Protein AF-A0A5N6RBR4-F1 (afdb_monomer)

pLDDT: mean 76.11, std 13.95, range [35.59, 95.88]

InterPro domains:
  IPR011009 Protein kinase-like domain superfamily [SSF56112] (7-69)
  IPR045845 Serine/threonine-protein kinase BSK [PTHR45863] (2-159)
  IPR058209 Serine/threonine-protein kinase BSK1-like, TPR repeats [PF25575] (93-162)

Solvent-accessible surface area (backbone atoms only — not comparable to full-atom values): 11440 Å² total; per-residue (Å²): 117,67,67,51,53,52,62,74,73,45,62,68,79,80,72,48,62,76,90,48,68,92,75,67,55,72,68,60,52,48,54,53,50,55,50,50,49,31,63,59,42,88,54,76,85,64,30,70,52,75,66,54,50,50,65,65,47,55,80,71,62,78,68,77,93,63,58,66,49,66,73,69,70,47,79,88,72,74,95,71,82,96,70,82,85,71,86,59,52,78,59,35,45,21,30,61,68,66,34,63,67,56,41,51,50,49,44,57,71,71,61,67,59,88,70,84,58,78,54,67,54,53,57,46,56,69,49,38,60,62,48,51,27,54,48,27,40,53,51,12,58,51,26,47,74,72,65,38,55,67,61,14,51,55,23,42,52,49,22,53,56,56,62,68,65,48,59,69,54,57,53,49,51,52,30,41,48,53,24,52,51,49,56,51,51,63,68,65,72,73,84,124

Sequence (192 aa):
MQALDMIRGKNILLLMDSHLEGNFSTEEATVVFDLASRCLQYEPRDRPNTQDLVATLAPLQNKPDVPSYVMLGIPKHEDAPPTPQHPLSPMGDACSRMDLTAIHQILVMTHYKDDEGTNELSFQEWTQQMRDMLEARKRGDLAFRDRDFKTAIDCYSQAVALAKLDMHKDAADMLSEAAGLEEKKQRGGRGS

Organism: NCBI:txid176857

Secondary structure (DSSP, 8-state):
-HHHHHHHHS-GGGTS-GGGTTSS-HHHHHHHHHHHHHHT-SSGGGSPPHHHHHHHHGGG--S----HHHHTT------------PPPPHHHHHHHTT-HHHHHHHHHHTT--S--SSHHHHHHHHHHHHHHHHHHHHHHHHHHHTT-HHHHHHHHHHHHHHHTT-HHHHHHHHHHHHHHHHHHHHHHTT--

Mean predicted aligned error: 18.5 Å

Radius of gyration: 25.22 Å; Cα contacts (8 Å, |Δi|>4): 100; chains: 1; bounding box: 48×43×72 Å

Structure (mmCIF, N/CA/C/O backbone):
data_AF-A0A5N6RBR4-F1
#
_entry.id   AF-A0A5N6RBR4-F1
#
loop_
_atom_site.group_PDB
_atom_site.id
_atom_site.type_symbol
_atom_site.label_atom_id
_atom_site.label_alt_id
_atom_site.label_comp_id
_atom_site.label_asym_id
_atom_site.label_entity_id
_atom_site.label_seq_id
_atom_site.pdbx_PDB_ins_code
_atom_site.Cartn_x
_atom_site.Cartn_y
_atom_site.Cartn_z
_atom_site.occupancy
_atom_site.B_iso_or_equiv
_atom_site.auth_seq_id
_atom_site.auth_comp_id
_atom_site.auth_asym_id
_atom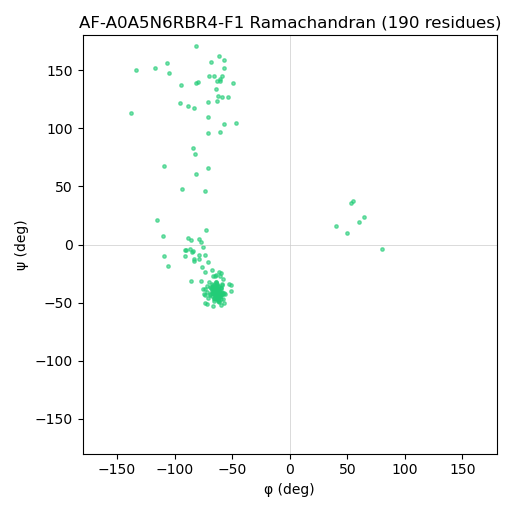_site.auth_atom_id
_atom_site.pdbx_PDB_model_num
ATOM 1 N N . MET A 1 1 ? 9.968 2.965 20.856 1.00 52.31 1 MET A N 1
ATOM 2 C CA . MET A 1 1 ? 9.711 2.650 22.281 1.00 52.31 1 MET A CA 1
ATOM 3 C C . MET A 1 1 ? 8.557 3.477 22.863 1.00 52.31 1 MET A C 1
ATOM 5 O O . MET A 1 1 ? 7.776 2.932 23.618 1.00 52.31 1 MET A O 1
ATOM 9 N N . GLN A 1 2 ? 8.343 4.725 22.424 1.00 73.88 2 GLN A N 1
ATOM 10 C CA . GLN A 1 2 ? 7.321 5.630 22.977 1.00 73.88 2 GLN A CA 1
ATOM 11 C C . GLN A 1 2 ? 5.852 5.149 22.896 1.00 73.88 2 GLN A C 1
ATOM 13 O O . GLN A 1 2 ? 5.091 5.384 23.828 1.00 73.88 2 GLN A O 1
ATOM 18 N N . ALA A 1 3 ? 5.435 4.467 21.821 1.00 77.19 3 ALA A N 1
ATOM 19 C CA . ALA A 1 3 ? 4.029 4.077 21.639 1.00 77.19 3 ALA A CA 1
ATOM 20 C C . ALA A 1 3 ? 3.560 2.986 22.623 1.00 77.19 3 ALA A C 1
ATOM 22 O O . ALA A 1 3 ? 2.481 3.101 23.198 1.00 77.19 3 ALA A O 1
ATOM 23 N N . LEU A 1 4 ? 4.383 1.956 22.856 1.00 80.25 4 LEU A N 1
ATOM 24 C CA . LEU A 1 4 ? 4.060 0.870 23.788 1.00 80.25 4 LEU A CA 1
ATOM 25 C C . LEU A 1 4 ? 3.977 1.384 25.235 1.00 80.25 4 LEU A C 1
ATOM 27 O O . LEU A 1 4 ? 3.055 1.025 25.966 1.00 80.25 4 LEU A O 1
ATOM 31 N N . ASP A 1 5 ? 4.892 2.278 25.615 1.00 78.69 5 ASP A N 1
ATOM 32 C CA . ASP A 1 5 ? 4.895 2.918 26.934 1.00 78.69 5 ASP A CA 1
ATOM 33 C C . ASP A 1 5 ? 3.674 3.827 27.127 1.00 78.69 5 ASP A C 1
ATOM 35 O O . ASP A 1 5 ? 3.072 3.848 28.200 1.00 78.69 5 ASP A O 1
ATOM 39 N N . MET A 1 6 ? 3.255 4.544 26.078 1.00 77.88 6 MET A N 1
ATOM 40 C CA . MET A 1 6 ? 2.038 5.359 26.107 1.00 77.88 6 MET A CA 1
ATOM 41 C C . MET A 1 6 ? 0.775 4.516 26.284 1.00 77.88 6 MET A C 1
ATOM 43 O O . MET A 1 6 ? -0.111 4.925 27.029 1.00 77.88 6 MET A O 1
ATOM 47 N N . ILE A 1 7 ? 0.702 3.361 25.623 1.00 80.88 7 ILE A N 1
ATOM 48 C CA . ILE A 1 7 ? -0.444 2.446 25.674 1.00 80.88 7 ILE A CA 1
ATOM 49 C C . ILE A 1 7 ? -0.532 1.741 27.033 1.00 80.88 7 ILE A C 1
ATOM 51 O O . ILE A 1 7 ? -1.619 1.645 27.591 1.00 80.88 7 ILE A O 1
ATOM 55 N N . ARG A 1 8 ? 0.598 1.303 27.608 1.00 76.81 8 ARG A N 1
ATOM 56 C CA . ARG A 1 8 ? 0.621 0.660 28.937 1.00 76.81 8 ARG A CA 1
ATOM 57 C C . ARG A 1 8 ? 0.486 1.644 30.099 1.00 76.81 8 ARG A C 1
ATOM 59 O O . ARG A 1 8 ? -0.011 1.271 31.157 1.00 76.81 8 ARG A O 1
ATOM 66 N N . GLY A 1 9 ? 0.980 2.871 29.938 1.00 68.50 9 GLY A N 1
ATOM 67 C CA . GLY A 1 9 ? 1.077 3.855 31.019 1.00 68.50 9 GLY A CA 1
ATOM 68 C C . GLY A 1 9 ? -0.134 4.775 31.178 1.00 68.50 9 GLY A C 1
ATOM 69 O O . GLY A 1 9 ? -0.190 5.523 32.154 1.00 68.50 9 GLY A O 1
ATOM 70 N N . LYS A 1 10 ? -1.089 4.770 30.240 1.00 73.88 10 LYS A N 1
ATOM 71 C CA . LYS A 1 10 ? -2.253 5.670 30.254 1.00 73.88 10 LYS A CA 1
ATOM 72 C C . LYS A 1 10 ? -3.563 4.902 30.370 1.00 73.88 10 LYS A C 1
ATOM 74 O O . LYS A 1 10 ? -3.686 3.764 29.937 1.00 73.88 10 LYS A O 1
ATOM 79 N N . ASN A 1 11 ? -4.560 5.564 30.952 1.00 77.12 11 ASN A N 1
ATOM 80 C CA . ASN A 1 11 ? -5.917 5.038 31.007 1.00 77.12 11 ASN A CA 1
ATOM 81 C C . ASN A 1 11 ? -6.490 4.922 29.582 1.00 77.12 11 ASN A C 1
ATOM 83 O O . ASN A 1 11 ? -6.376 5.875 28.811 1.00 77.12 11 ASN A O 1
ATOM 87 N N . ILE A 1 12 ? -7.118 3.784 29.262 1.00 77.25 12 ILE A N 1
ATOM 88 C CA . ILE A 1 12 ? -7.711 3.489 27.944 1.00 77.25 12 ILE A CA 1
ATOM 89 C C . ILE A 1 12 ? -8.630 4.633 27.487 1.00 77.25 12 ILE A C 1
ATOM 91 O O . ILE A 1 12 ? -8.559 5.059 26.339 1.00 77.25 12 ILE A O 1
ATOM 95 N N . LEU A 1 13 ? -9.411 5.216 28.403 1.00 74.44 13 LEU A N 1
ATOM 96 C CA . LEU A 1 13 ? -10.344 6.308 28.103 1.00 74.44 13 LEU A CA 1
ATOM 97 C C . LEU A 1 13 ? -9.653 7.591 27.616 1.00 74.44 13 LEU A C 1
ATOM 99 O O . LEU A 1 13 ? -10.259 8.362 26.888 1.00 74.44 13 LEU A O 1
ATOM 103 N N . LEU A 1 14 ? -8.390 7.822 27.988 1.00 78.38 14 LEU A N 1
ATOM 104 C CA . LEU A 1 14 ? -7.619 8.995 27.548 1.00 78.38 14 LEU A CA 1
ATOM 105 C C . LEU A 1 14 ? -6.976 8.811 26.170 1.00 78.38 14 LEU A C 1
ATOM 107 O O . LEU A 1 14 ? -6.427 9.766 25.622 1.00 78.38 14 LEU A O 1
ATOM 111 N N . LEU A 1 15 ? -6.961 7.582 25.657 1.00 81.19 15 LEU A N 1
ATOM 112 C CA . LEU A 1 15 ? -6.389 7.250 24.355 1.00 81.19 15 LEU A CA 1
ATOM 113 C C . LEU A 1 15 ? -7.459 6.977 23.297 1.00 81.19 15 LEU A C 1
ATOM 115 O O . LEU A 1 15 ? -7.152 7.014 22.107 1.00 81.19 15 LEU A O 1
ATOM 119 N N . MET A 1 16 ? -8.691 6.705 23.723 1.00 79.62 16 MET A N 1
ATOM 120 C CA . MET A 1 16 ? -9.834 6.593 22.831 1.00 79.62 16 MET A CA 1
ATOM 121 C C . MET A 1 16 ? -10.212 7.966 22.274 1.00 79.62 16 MET A C 1
ATOM 123 O O . MET A 1 16 ? -10.119 8.984 22.960 1.00 79.62 16 MET A O 1
ATOM 127 N N . ASP A 1 17 ? -10.656 7.980 21.021 1.00 81.31 17 ASP A N 1
ATOM 128 C CA . ASP A 1 17 ? -11.248 9.168 20.417 1.00 81.31 17 ASP A CA 1
ATOM 129 C C . ASP A 1 17 ? -12.475 9.592 21.240 1.00 81.31 17 ASP A C 1
ATOM 131 O O . ASP A 1 17 ? -13.375 8.783 21.488 1.00 81.31 17 ASP A O 1
ATOM 135 N N . SER A 1 18 ? -12.522 10.857 21.663 1.00 80.81 18 SER A N 1
ATOM 136 C CA . SER A 1 18 ? -13.635 11.394 22.449 1.00 80.81 18 SER A CA 1
ATOM 137 C C . SER A 1 18 ? -14.967 11.333 21.698 1.00 80.81 18 SER A C 1
ATOM 139 O O . SER A 1 18 ? -16.021 11.269 22.321 1.00 80.81 18 SER A O 1
ATOM 141 N N . HIS A 1 19 ? -14.956 11.288 20.364 1.00 77.44 19 HIS A N 1
ATOM 142 C CA . HIS A 1 19 ? -16.166 11.086 19.563 1.00 77.44 19 HIS A CA 1
ATOM 143 C C . HIS A 1 19 ? -16.735 9.663 19.651 1.00 77.44 19 HIS A C 1
ATOM 145 O O . HIS A 1 19 ? -17.886 9.441 19.274 1.00 77.44 19 HIS A O 1
ATOM 151 N N . LEU A 1 20 ? -15.961 8.698 20.155 1.00 75.25 20 LEU A N 1
ATOM 152 C CA . LEU A 1 20 ? -16.423 7.331 20.397 1.00 75.25 20 LEU A CA 1
ATOM 153 C C . LEU A 1 20 ? -17.003 7.149 21.806 1.00 75.25 20 LEU A C 1
ATOM 155 O O . LEU A 1 20 ? -17.529 6.076 22.101 1.00 75.25 20 LEU A O 1
ATOM 159 N N . GLU A 1 21 ? -16.942 8.165 22.672 1.00 75.75 21 GLU A N 1
ATOM 160 C CA . GLU A 1 21 ? -17.440 8.087 24.047 1.00 75.75 21 GLU A CA 1
ATOM 161 C C . GLU A 1 21 ? -18.912 7.625 24.083 1.00 75.75 21 GLU A C 1
ATOM 163 O O . GLU A 1 21 ? -19.773 8.139 23.368 1.00 75.75 21 GLU A O 1
ATOM 168 N N . GLY A 1 22 ? -19.191 6.578 24.869 1.00 74.19 22 GLY A N 1
ATOM 169 C CA . GLY A 1 22 ? -20.516 5.952 24.975 1.00 74.19 22 GLY A CA 1
ATOM 170 C C . GLY A 1 22 ? -20.896 4.963 23.860 1.00 74.19 22 GLY A C 1
ATOM 171 O O . GLY A 1 22 ? -21.950 4.339 23.959 1.00 74.19 22 GLY A O 1
ATOM 172 N N . ASN A 1 23 ? -20.060 4.774 22.829 1.00 78.19 23 ASN A N 1
ATOM 173 C CA . ASN A 1 23 ? -20.336 3.894 21.678 1.00 78.19 23 ASN A CA 1
ATOM 174 C C . ASN A 1 23 ? -19.473 2.620 21.619 1.00 78.19 23 ASN A C 1
ATOM 176 O O . ASN A 1 23 ? -19.528 1.887 20.626 1.00 78.19 23 ASN A O 1
ATOM 180 N N . PHE A 1 24 ? -18.680 2.356 22.656 1.00 79.06 24 PHE A N 1
ATOM 181 C CA . PHE A 1 24 ? -17.882 1.141 22.808 1.00 79.06 24 PHE A CA 1
ATOM 182 C C . PHE A 1 24 ? -18.040 0.573 24.218 1.00 79.06 24 PHE A C 1
ATOM 184 O O . PHE A 1 24 ? -18.255 1.318 25.176 1.00 79.06 24 PHE A O 1
ATOM 191 N N . SER A 1 25 ? -17.915 -0.747 24.349 1.00 85.44 25 SER A N 1
ATOM 192 C CA . SER A 1 25 ? -17.763 -1.385 25.658 1.00 85.44 25 SER A CA 1
ATOM 193 C C . SER A 1 25 ? -16.313 -1.256 26.133 1.00 85.44 25 SER A C 1
ATOM 195 O O . SER A 1 25 ? -15.364 -1.397 25.357 1.00 85.44 25 SER A O 1
ATOM 197 N N . THR A 1 26 ? -16.127 -0.994 27.428 1.00 84.12 26 THR A N 1
ATOM 198 C CA . THR A 1 26 ? -14.799 -0.919 28.057 1.00 84.12 26 THR A CA 1
ATOM 199 C C . THR A 1 26 ? -14.028 -2.230 27.893 1.00 84.12 26 THR A C 1
ATOM 201 O O . THR A 1 26 ? -12.810 -2.225 27.709 1.00 84.12 26 THR A O 1
ATOM 204 N N . GLU A 1 27 ? -14.732 -3.358 27.913 1.00 86.31 27 GLU A N 1
ATOM 205 C CA . GLU A 1 27 ? -14.185 -4.695 27.710 1.00 86.31 27 GLU A CA 1
ATOM 206 C C . GLU A 1 27 ? -13.648 -4.853 26.280 1.00 86.31 27 GLU A C 1
ATOM 208 O O . GLU A 1 27 ? -12.505 -5.270 26.100 1.00 86.31 27 GLU A O 1
ATOM 213 N N . GLU A 1 28 ? -14.419 -4.442 25.268 1.00 86.88 28 GLU A N 1
ATOM 214 C CA . GLU A 1 28 ? -13.986 -4.462 23.862 1.00 86.88 28 GLU A CA 1
ATOM 215 C C . GLU A 1 28 ? -12.765 -3.557 23.636 1.00 86.88 28 GLU A C 1
ATOM 217 O O . GLU A 1 28 ? -11.792 -3.964 22.996 1.00 86.88 28 GLU A O 1
ATOM 222 N N . ALA A 1 29 ? -12.772 -2.352 24.216 1.00 86.94 29 ALA A N 1
ATOM 223 C CA . ALA A 1 29 ? -11.644 -1.426 24.127 1.00 86.94 29 ALA A CA 1
ATOM 224 C C . ALA A 1 29 ? -10.377 -2.001 24.776 1.00 86.94 29 ALA A C 1
ATOM 226 O O . ALA A 1 29 ? -9.286 -1.853 24.225 1.00 86.94 29 ALA A O 1
ATOM 227 N N . THR A 1 30 ? -10.518 -2.709 25.899 1.00 88.12 30 THR A N 1
ATOM 228 C CA . THR A 1 30 ? -9.399 -3.383 26.576 1.00 88.12 30 THR A CA 1
ATOM 229 C C . THR A 1 30 ? -8.785 -4.462 25.687 1.00 88.12 30 THR A C 1
ATOM 231 O O . THR A 1 30 ? -7.567 -4.499 25.528 1.00 88.12 30 THR A O 1
ATOM 234 N N . VAL A 1 31 ? -9.607 -5.280 25.019 1.00 90.12 31 VAL A N 1
ATOM 235 C CA . VAL A 1 31 ? -9.122 -6.319 24.091 1.00 90.12 31 VAL A CA 1
ATOM 236 C C . VAL A 1 31 ? -8.330 -5.712 22.928 1.00 90.12 31 VAL A C 1
ATOM 238 O O . VAL A 1 31 ? -7.264 -6.225 22.577 1.00 90.12 31 VAL A O 1
ATOM 241 N N . VAL A 1 32 ? -8.808 -4.609 22.343 1.00 89.94 32 VAL A N 1
ATOM 242 C CA . VAL A 1 32 ? -8.102 -3.909 21.251 1.00 89.94 32 VAL A CA 1
ATOM 243 C C . VAL A 1 32 ? -6.781 -3.312 21.742 1.00 89.94 32 VAL A C 1
ATOM 245 O O . VAL A 1 32 ? -5.766 -3.405 21.050 1.00 89.94 32 VAL A O 1
ATOM 248 N N . PHE A 1 33 ? -6.761 -2.750 22.949 1.00 88.62 33 PHE A N 1
ATOM 249 C CA . PHE A 1 33 ? -5.561 -2.186 23.569 1.00 88.62 33 PHE A CA 1
ATOM 250 C C . PHE A 1 33 ? -4.494 -3.238 23.886 1.00 88.62 33 PHE A C 1
ATOM 252 O O . PHE A 1 33 ? -3.304 -3.036 23.612 1.00 88.62 33 PHE A O 1
ATOM 259 N N . ASP A 1 34 ? -4.913 -4.389 24.403 1.00 89.38 34 ASP A N 1
ATOM 260 C CA . ASP A 1 34 ? -4.034 -5.529 24.655 1.00 89.38 34 ASP A CA 1
ATOM 261 C C . ASP A 1 34 ? -3.488 -6.108 23.347 1.00 89.38 34 ASP A C 1
ATOM 263 O O . ASP A 1 34 ? -2.307 -6.459 23.251 1.00 89.38 34 ASP A O 1
ATOM 267 N N . LEU A 1 35 ? -4.320 -6.177 22.304 1.00 92.44 35 LEU A N 1
ATOM 268 C CA . LEU A 1 35 ? -3.890 -6.582 20.968 1.00 92.44 35 LEU A CA 1
ATOM 269 C C . LEU A 1 35 ? -2.849 -5.610 20.401 1.00 92.44 35 LEU A C 1
ATOM 271 O O . LEU A 1 35 ? -1.782 -6.051 19.977 1.00 92.44 35 LEU A O 1
ATOM 275 N N . ALA A 1 36 ? -3.106 -4.301 20.459 1.00 91.25 36 ALA A N 1
ATOM 276 C CA . ALA A 1 36 ? -2.171 -3.269 20.011 1.00 91.25 36 ALA A CA 1
ATOM 277 C C . ALA A 1 36 ? -0.836 -3.337 20.771 1.00 91.25 36 ALA A C 1
ATOM 279 O O . ALA A 1 36 ? 0.231 -3.273 20.158 1.00 91.25 36 ALA A O 1
ATOM 280 N N . SER A 1 37 ? -0.880 -3.560 22.088 1.00 90.19 37 SER A N 1
ATOM 281 C CA . SER A 1 37 ? 0.316 -3.761 22.913 1.00 90.19 37 SER A CA 1
ATOM 282 C C . SER A 1 37 ? 1.147 -4.957 22.450 1.00 90.19 37 SER A C 1
ATOM 284 O O . SER A 1 37 ? 2.372 -4.860 22.377 1.00 90.19 37 SER A O 1
ATOM 286 N N . ARG A 1 38 ? 0.500 -6.081 22.111 1.00 90.88 38 ARG A N 1
ATOM 287 C CA . ARG A 1 38 ? 1.182 -7.272 21.576 1.00 90.88 38 ARG A CA 1
ATOM 288 C C . ARG A 1 38 ? 1.749 -7.032 20.174 1.00 90.88 38 ARG A C 1
ATOM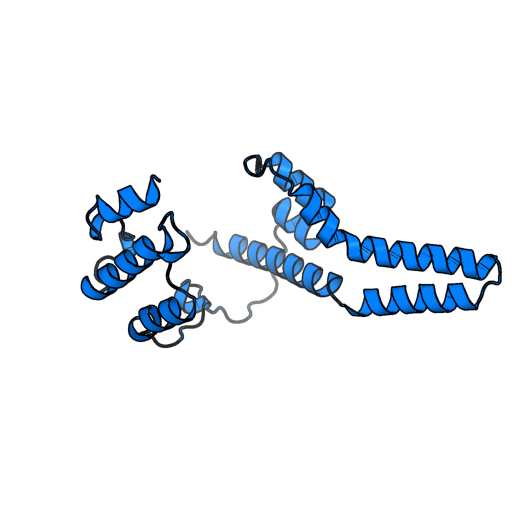 290 O O . ARG A 1 38 ? 2.856 -7.473 19.883 1.00 90.88 38 ARG A O 1
ATOM 297 N N . CYS A 1 39 ? 1.049 -6.288 19.322 1.00 92.38 39 CYS A N 1
ATOM 298 C CA . CYS A 1 39 ? 1.542 -5.920 17.990 1.00 92.38 39 CYS A CA 1
ATOM 299 C C . CYS A 1 39 ? 2.796 -5.033 18.038 1.00 92.38 39 CYS A C 1
ATOM 301 O O . CYS A 1 39 ? 3.651 -5.124 17.158 1.00 92.38 39 CYS A O 1
ATOM 303 N N . LEU A 1 40 ? 2.917 -4.192 19.068 1.00 91.06 40 LEU A N 1
ATOM 304 C CA . LEU A 1 40 ? 4.016 -3.238 19.241 1.00 91.06 40 LEU A CA 1
ATOM 305 C C . LEU A 1 40 ? 5.232 -3.805 19.992 1.00 91.06 40 LEU A C 1
ATOM 307 O O . LEU A 1 40 ? 6.165 -3.052 20.282 1.00 91.06 40 LEU A O 1
ATOM 311 N N . GLN A 1 41 ? 5.246 -5.103 20.308 1.00 88.44 41 GLN A N 1
ATOM 312 C CA . GLN A 1 41 ? 6.383 -5.734 20.983 1.00 88.44 41 GLN A CA 1
ATOM 313 C C . GLN A 1 41 ? 7.661 -5.624 20.143 1.00 88.44 41 GLN A C 1
ATOM 315 O O . GLN A 1 41 ? 7.639 -5.714 18.907 1.00 88.44 41 GLN A O 1
ATOM 320 N N . TYR A 1 42 ? 8.789 -5.413 20.820 1.00 85.75 42 TYR A N 1
ATOM 321 C CA . TYR A 1 42 ? 10.086 -5.259 20.166 1.00 85.75 42 TYR A CA 1
ATOM 322 C C . TYR A 1 42 ? 10.503 -6.568 19.486 1.00 85.75 42 TYR A C 1
ATOM 324 O O . TYR A 1 42 ? 10.811 -6.577 18.291 1.00 85.75 42 TYR A O 1
ATOM 332 N N . GLU A 1 43 ? 10.409 -7.679 20.211 1.00 89.69 43 GLU A N 1
ATOM 333 C CA . GLU A 1 43 ? 10.708 -9.023 19.744 1.00 89.69 43 GLU A CA 1
ATOM 334 C C . GLU A 1 43 ? 9.638 -9.520 18.754 1.00 89.69 43 GLU A C 1
ATOM 336 O O . GLU A 1 43 ? 8.466 -9.648 19.112 1.00 89.69 43 GLU A O 1
ATOM 341 N N . PRO A 1 44 ? 10.011 -9.902 17.515 1.00 87.88 44 PRO A N 1
ATOM 342 C CA . PRO A 1 44 ? 9.052 -10.401 16.524 1.00 87.88 44 PRO A CA 1
ATOM 343 C C . PRO A 1 44 ? 8.290 -11.658 16.958 1.00 87.88 44 PRO A C 1
ATOM 345 O O . PRO A 1 44 ? 7.207 -11.923 16.452 1.00 87.88 44 PRO A O 1
ATOM 348 N N . ARG A 1 45 ? 8.867 -12.439 17.877 1.00 88.19 45 ARG A N 1
ATOM 349 C CA . ARG A 1 45 ? 8.299 -13.699 18.376 1.00 88.19 45 ARG A CA 1
ATOM 350 C C . ARG A 1 45 ? 7.117 -13.486 19.320 1.00 88.19 45 ARG A C 1
ATOM 352 O O . ARG A 1 45 ? 6.284 -14.375 19.433 1.00 88.19 45 ARG A O 1
ATOM 359 N N . ASP A 1 46 ? 7.053 -12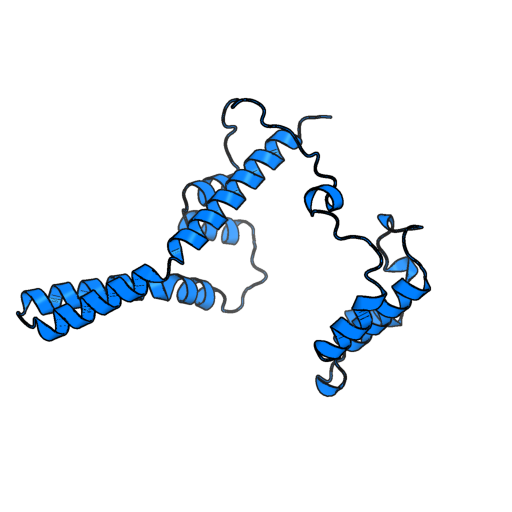.318 19.952 1.00 88.00 46 ASP A N 1
ATOM 360 C CA . ASP A 1 46 ? 5.996 -11.955 20.897 1.00 88.00 46 ASP A CA 1
ATOM 361 C C . ASP A 1 46 ? 4.823 -11.247 20.201 1.00 88.00 46 ASP A C 1
ATOM 363 O O . ASP A 1 46 ? 3.803 -10.946 20.829 1.00 88.00 46 ASP A O 1
ATOM 367 N N . ARG A 1 47 ? 4.956 -10.983 18.892 1.00 92.88 47 ARG A N 1
ATOM 368 C CA . ARG A 1 47 ? 3.898 -10.399 18.071 1.00 92.88 47 ARG A CA 1
ATOM 369 C C . ARG A 1 47 ? 2.904 -11.481 17.639 1.00 92.88 47 ARG A C 1
ATOM 371 O O . ARG A 1 47 ? 3.319 -12.574 17.254 1.00 92.88 47 ARG A O 1
ATOM 378 N N . PRO A 1 48 ? 1.597 -11.180 17.652 1.00 94.75 48 PRO A N 1
ATOM 379 C CA . PRO A 1 48 ? 0.576 -12.102 17.176 1.00 94.75 48 PRO A CA 1
ATOM 380 C C . PRO A 1 48 ? 0.720 -12.323 15.666 1.00 94.75 48 PRO A C 1
ATOM 382 O O . PRO A 1 48 ? 1.059 -11.400 14.921 1.00 94.75 48 PRO A O 1
ATOM 385 N N . ASN A 1 49 ? 0.436 -13.540 15.204 1.00 93.69 49 ASN A N 1
ATOM 386 C CA . ASN A 1 49 ? 0.357 -13.819 13.771 1.00 93.69 49 ASN A CA 1
ATOM 387 C C . ASN A 1 49 ? -1.019 -13.397 13.210 1.00 93.69 49 ASN A C 1
ATOM 389 O O . ASN A 1 49 ? -1.946 -13.079 13.955 1.00 93.69 49 ASN A O 1
ATOM 393 N N . THR A 1 50 ? -1.181 -13.409 11.886 1.00 93.31 50 THR A N 1
ATOM 394 C CA . THR A 1 50 ? -2.435 -12.985 11.239 1.00 93.31 50 THR A CA 1
ATOM 395 C C . THR A 1 50 ? -3.651 -13.804 11.683 1.00 93.31 50 THR A C 1
ATOM 397 O O . THR A 1 50 ? -4.741 -13.250 11.793 1.00 93.31 50 THR A O 1
ATOM 400 N N . GLN A 1 51 ? -3.488 -15.098 11.975 1.00 93.62 51 GLN A N 1
ATOM 401 C CA . GLN A 1 51 ? -4.586 -15.929 12.476 1.00 93.62 51 GLN A CA 1
ATOM 402 C C . GLN A 1 51 ? -5.006 -15.495 13.884 1.00 93.62 51 GLN A C 1
ATOM 404 O O . GLN A 1 51 ? -6.200 -15.363 14.138 1.00 93.62 51 GLN A O 1
ATOM 409 N N . ASP A 1 52 ? -4.047 -15.189 14.760 1.00 92.19 52 ASP A N 1
ATOM 410 C CA . ASP A 1 52 ? -4.318 -14.689 16.113 1.00 92.19 52 ASP A CA 1
ATOM 411 C C . ASP A 1 52 ? -5.005 -13.317 16.083 1.00 92.19 52 ASP A C 1
ATOM 413 O O . ASP A 1 52 ? -5.909 -13.056 16.882 1.00 92.19 52 ASP A O 1
ATOM 417 N N . LEU A 1 53 ? -4.601 -12.444 15.151 1.00 93.44 53 LEU A N 1
ATOM 418 C CA . LEU A 1 53 ? -5.240 -11.143 14.930 1.00 93.44 53 LEU A CA 1
ATOM 419 C C . LEU A 1 53 ? -6.712 -11.323 14.552 1.00 93.44 53 LEU A C 1
ATOM 421 O O . LEU A 1 53 ? -7.585 -10.746 15.197 1.00 93.44 53 LEU A O 1
ATOM 425 N N . VAL A 1 54 ? -6.991 -12.154 13.545 1.00 91.44 54 VAL A N 1
ATOM 426 C CA . VAL A 1 54 ? -8.361 -12.415 13.078 1.00 91.44 54 VAL A CA 1
ATOM 427 C C . VAL A 1 54 ? -9.192 -13.073 14.175 1.00 91.44 54 VAL A C 1
ATOM 429 O O . VAL A 1 54 ? -10.315 -12.645 14.417 1.00 91.44 54 VAL A O 1
ATOM 432 N N . ALA A 1 55 ? -8.642 -14.057 14.887 1.00 92.94 55 ALA A N 1
ATOM 433 C CA . ALA A 1 55 ? -9.339 -14.723 15.984 1.00 92.94 55 ALA A CA 1
ATOM 434 C C . ALA A 1 55 ? -9.672 -13.765 17.139 1.00 92.94 55 ALA A C 1
ATOM 436 O O . ALA A 1 55 ? -10.730 -13.894 17.749 1.00 92.94 55 ALA A O 1
ATOM 437 N N . THR A 1 56 ? -8.796 -12.792 17.423 1.00 92.12 56 THR A N 1
ATOM 438 C CA . THR A 1 56 ? -9.036 -11.780 18.465 1.00 92.12 56 THR A CA 1
ATOM 439 C C . THR A 1 56 ? -10.055 -10.727 18.015 1.00 92.12 56 THR A C 1
ATOM 441 O O . THR A 1 56 ? -10.872 -10.289 18.819 1.00 92.12 56 THR A O 1
ATOM 444 N N . LEU A 1 57 ? -10.021 -10.310 16.744 1.00 90.62 57 LEU A N 1
ATOM 445 C CA . LEU A 1 57 ? -10.863 -9.227 16.219 1.00 90.62 57 LEU A CA 1
ATOM 446 C C . LEU A 1 57 ? -12.254 -9.687 15.765 1.00 90.62 57 LEU A C 1
ATOM 448 O O . LEU A 1 57 ? -13.204 -8.919 15.878 1.00 90.62 57 LEU A O 1
ATOM 452 N N . ALA A 1 58 ? -12.403 -10.922 15.280 1.00 88.62 58 ALA A N 1
ATOM 453 C CA . ALA A 1 58 ? -13.674 -11.426 14.755 1.00 88.62 58 ALA A CA 1
ATOM 454 C C . ALA A 1 58 ? -14.842 -11.348 15.765 1.00 88.62 58 ALA A C 1
ATOM 456 O O . ALA A 1 58 ? -15.923 -10.919 15.366 1.00 88.62 58 ALA A O 1
ATOM 457 N N . PRO A 1 59 ? -14.667 -11.667 17.065 1.00 87.12 59 PRO A N 1
ATOM 458 C CA . PRO A 1 59 ? -15.736 -11.520 18.058 1.00 87.12 59 PRO A CA 1
ATOM 459 C C . PRO A 1 59 ? -16.136 -10.065 18.345 1.00 87.12 59 PRO A C 1
ATOM 461 O O . PRO A 1 59 ? -17.235 -9.825 18.838 1.00 87.12 59 PRO A O 1
ATOM 464 N N . LEU A 1 60 ? -15.255 -9.099 18.060 1.00 85.25 60 LEU A N 1
ATOM 465 C CA . LEU A 1 60 ? -15.517 -7.666 18.248 1.00 85.25 60 LEU A CA 1
ATOM 466 C C . LEU A 1 60 ? -16.292 -7.063 17.068 1.00 85.25 60 LEU A C 1
ATOM 468 O O . LEU A 1 60 ? -16.835 -5.962 17.159 1.00 85.25 60 LEU A O 1
ATOM 472 N N . GLN A 1 61 ? -16.369 -7.781 15.948 1.00 77.44 61 GLN A N 1
ATOM 473 C CA . GLN A 1 61 ? -17.060 -7.351 14.740 1.00 77.44 61 GLN A CA 1
ATOM 474 C C . GLN A 1 61 ? -18.577 -7.605 14.859 1.00 77.44 61 GLN A C 1
ATOM 476 O O . GLN A 1 61 ? -19.165 -8.359 14.092 1.00 77.44 61 GLN A O 1
ATOM 481 N N . ASN A 1 62 ? -19.225 -6.976 15.848 1.00 68.00 62 ASN A N 1
ATOM 482 C CA . ASN A 1 62 ? -20.659 -7.140 16.145 1.00 68.00 62 ASN A CA 1
ATOM 483 C C . ASN A 1 62 ? -21.594 -6.256 15.293 1.00 68.00 62 ASN A C 1
ATOM 485 O O . ASN A 1 62 ? -22.816 -6.371 15.400 1.00 68.00 62 ASN A O 1
ATOM 489 N N . LYS A 1 63 ? -21.059 -5.353 14.457 1.00 64.25 63 LYS A N 1
ATOM 490 C CA . LYS A 1 63 ? -21.870 -4.482 13.588 1.00 64.25 63 LYS A CA 1
ATOM 491 C C . LYS A 1 63 ? -22.022 -5.104 12.192 1.00 64.25 63 LYS A C 1
ATOM 493 O O . LYS A 1 63 ? -21.035 -5.613 11.662 1.00 64.25 63 LYS A O 1
ATOM 498 N N . PRO A 1 64 ? -23.229 -5.065 11.590 1.00 60.75 64 PRO A N 1
ATOM 499 C CA . PRO A 1 64 ? -23.428 -5.496 10.208 1.00 60.75 64 PRO A CA 1
ATOM 500 C C . PRO A 1 64 ? -22.512 -4.697 9.276 1.00 60.75 64 PRO A C 1
ATOM 502 O O . PRO A 1 64 ? -22.167 -3.561 9.590 1.00 60.75 64 PRO A O 1
ATOM 505 N N . ASP A 1 65 ? -22.119 -5.289 8.149 1.00 64.12 65 ASP A N 1
ATOM 506 C CA . ASP A 1 65 ? -21.268 -4.651 7.141 1.00 64.12 65 ASP A CA 1
ATOM 507 C C . ASP A 1 65 ? -21.975 -3.400 6.591 1.00 64.12 65 ASP A C 1
ATOM 509 O O . ASP A 1 65 ? -22.904 -3.473 5.783 1.00 64.12 65 ASP A O 1
ATOM 513 N N . VAL A 1 66 ? -21.621 -2.240 7.146 1.00 66.38 66 VAL A N 1
ATOM 514 C CA . VAL A 1 66 ? -22.204 -0.951 6.790 1.00 66.38 66 VAL A CA 1
ATOM 515 C C . VAL A 1 66 ? -21.387 -0.405 5.620 1.00 66.38 66 VAL A C 1
ATOM 517 O O . VAL A 1 66 ? -20.190 -0.167 5.789 1.00 66.38 66 VAL A O 1
ATOM 520 N N . PRO A 1 67 ? -22.002 -0.163 4.446 1.00 71.69 67 PRO A N 1
ATOM 521 C CA . PRO A 1 67 ? -21.301 0.414 3.308 1.00 71.69 67 PRO A CA 1
ATOM 522 C C . PRO A 1 67 ? -20.514 1.667 3.705 1.00 71.69 67 PRO A C 1
ATOM 524 O O . PRO A 1 67 ? -21.018 2.510 4.450 1.00 71.69 67 PRO A O 1
ATOM 527 N N . SER A 1 68 ? -19.296 1.815 3.181 1.00 70.56 68 SER A N 1
ATOM 528 C CA . SER A 1 68 ? -18.351 2.867 3.588 1.00 70.56 68 SER A CA 1
ATOM 529 C C . SER A 1 68 ? -18.938 4.280 3.537 1.00 70.56 68 SER A C 1
ATOM 531 O O . SER A 1 68 ? -18.633 5.089 4.405 1.00 70.56 68 SER A O 1
ATOM 533 N N . TYR A 1 69 ? -19.837 4.571 2.590 1.00 71.56 69 TYR A N 1
ATOM 534 C CA . TYR A 1 69 ? -20.524 5.864 2.512 1.00 71.56 69 TYR A CA 1
ATOM 535 C C . TYR A 1 69 ? -21.395 6.151 3.746 1.00 71.56 69 TYR A C 1
ATOM 537 O O . TYR A 1 69 ? -21.450 7.287 4.199 1.00 71.56 69 TYR A O 1
ATOM 545 N N . VAL A 1 70 ? -22.035 5.135 4.331 1.00 68.62 70 VAL A N 1
ATOM 546 C CA . VAL A 1 70 ? -22.826 5.273 5.564 1.00 68.62 70 VAL A CA 1
ATOM 547 C C . VAL A 1 70 ? -21.897 5.424 6.767 1.00 68.62 70 VAL A C 1
ATOM 549 O O . VAL A 1 70 ? -22.135 6.282 7.612 1.00 68.62 70 VAL A O 1
ATOM 552 N N . MET A 1 71 ? -20.814 4.640 6.826 1.00 65.00 71 MET A N 1
ATOM 553 C CA . MET A 1 71 ? -19.814 4.721 7.899 1.00 65.00 71 MET A CA 1
ATOM 554 C C . MET A 1 71 ? -19.107 6.084 7.936 1.00 65.00 71 MET A C 1
ATOM 556 O O . MET A 1 71 ? -18.849 6.618 9.008 1.00 65.00 71 MET A O 1
ATOM 560 N N . LEU A 1 72 ? -18.822 6.660 6.768 1.00 72.81 72 LEU A N 1
ATOM 561 C CA . LEU A 1 72 ? -18.166 7.959 6.618 1.00 72.81 72 LEU A CA 1
ATOM 562 C C . LEU A 1 72 ? -19.152 9.142 6.666 1.00 72.81 72 LEU A C 1
ATOM 564 O O . LEU A 1 72 ? -18.739 10.281 6.460 1.00 72.81 72 LEU A O 1
ATOM 568 N N . GLY A 1 73 ? -20.447 8.892 6.907 1.00 62.38 73 GLY A N 1
ATOM 569 C CA . GLY A 1 73 ? -21.475 9.937 6.970 1.00 62.38 73 GLY A CA 1
ATOM 570 C C . GLY A 1 73 ? -21.694 10.675 5.644 1.00 62.38 73 GLY A C 1
ATOM 571 O O . GLY A 1 73 ? -22.158 11.813 5.634 1.00 62.38 73 GLY A O 1
ATOM 572 N N . ILE A 1 74 ? -21.346 10.047 4.521 1.00 66.50 74 ILE A N 1
ATOM 573 C CA . ILE A 1 74 ? -21.458 10.625 3.185 1.00 66.50 74 ILE A CA 1
ATOM 574 C C . ILE A 1 74 ? -22.903 10.429 2.700 1.00 66.50 74 ILE A C 1
ATOM 576 O O . ILE A 1 74 ? -23.343 9.285 2.534 1.00 66.50 74 ILE A O 1
ATOM 580 N N . PRO A 1 75 ? -23.670 11.509 2.451 1.00 59.34 75 PRO A N 1
ATOM 581 C CA . PRO A 1 75 ? -25.026 11.382 1.941 1.00 59.34 75 PRO A CA 1
ATOM 582 C C . PRO A 1 75 ? -25.000 10.719 0.560 1.00 59.34 75 PRO A C 1
ATOM 584 O O . PRO A 1 75 ? -24.291 11.153 -0.349 1.00 59.34 75 PRO A O 1
ATOM 587 N N . LYS A 1 76 ? -25.790 9.655 0.398 1.00 53.06 76 LYS A N 1
ATOM 588 C CA . LYS A 1 76 ? -26.003 8.999 -0.894 1.00 53.06 76 LYS A CA 1
ATOM 589 C C . LYS A 1 76 ? -26.843 9.944 -1.757 1.00 53.06 76 LYS A C 1
ATOM 591 O O . LYS A 1 76 ? -28.056 10.003 -1.582 1.00 53.06 76 LYS A O 1
ATOM 596 N N . HIS A 1 77 ? -26.203 10.741 -2.610 1.00 52.81 77 HIS A N 1
ATOM 597 C CA . HIS A 1 77 ? -26.910 11.711 -3.441 1.00 52.81 77 HIS A CA 1
ATOM 598 C C . HIS A 1 77 ? -27.198 11.116 -4.820 1.00 52.81 77 HIS A C 1
ATOM 600 O O . HIS A 1 77 ? -26.276 10.704 -5.522 1.00 52.81 77 HIS A O 1
ATOM 606 N N . GLU A 1 78 ? -28.483 11.066 -5.177 1.00 51.88 78 GLU A N 1
ATOM 607 C CA . GLU A 1 78 ? -28.952 10.708 -6.515 1.00 51.88 78 GLU A CA 1
ATOM 608 C C . GLU A 1 78 ? -28.379 11.662 -7.569 1.00 51.88 78 GLU A C 1
ATOM 610 O O . GLU A 1 78 ? -28.181 12.850 -7.303 1.00 51.88 78 GLU A O 1
ATOM 615 N N . ASP A 1 79 ? -28.092 11.120 -8.752 1.00 50.69 79 ASP A N 1
ATOM 616 C CA . ASP A 1 79 ? -27.507 11.815 -9.896 1.00 50.69 79 ASP A CA 1
ATOM 617 C C . ASP A 1 79 ? -28.204 13.156 -10.183 1.00 50.69 79 ASP A C 1
ATOM 619 O O . ASP A 1 79 ? -29.306 13.207 -10.731 1.00 50.69 79 ASP A O 1
ATOM 623 N N . ALA A 1 80 ? -27.547 14.261 -9.820 1.00 40.97 80 ALA A N 1
ATOM 624 C CA . ALA A 1 80 ? -27.994 15.610 -10.148 1.00 40.97 80 ALA A CA 1
ATOM 625 C C . ALA A 1 80 ? -27.139 16.213 -11.284 1.00 40.97 80 ALA A C 1
ATOM 627 O O . ALA A 1 80 ? -25.947 15.912 -11.382 1.00 40.97 80 ALA A O 1
ATOM 628 N N . PRO A 1 81 ? -27.724 17.063 -12.155 1.00 48.97 81 PRO A N 1
ATOM 629 C CA . PRO A 1 81 ? -27.196 17.358 -13.492 1.00 48.97 81 PRO A CA 1
ATOM 630 C C . PRO A 1 81 ? -25.877 18.158 -13.501 1.00 48.97 81 PRO A C 1
ATOM 632 O O . PRO A 1 81 ? -25.592 18.909 -12.561 1.00 48.97 81 PRO A O 1
ATOM 635 N N . PRO A 1 82 ? -25.088 18.070 -14.592 1.00 47.31 82 PRO A N 1
ATOM 636 C CA . PRO A 1 82 ? -23.732 18.603 -14.654 1.00 47.31 82 PRO A CA 1
ATOM 637 C C . PRO A 1 82 ? -23.742 20.137 -14.679 1.00 47.31 82 PRO A C 1
ATOM 639 O O . PRO A 1 82 ? -24.123 20.767 -15.662 1.00 47.31 82 PRO A O 1
ATOM 642 N N . THR A 1 83 ? -23.298 20.743 -13.582 1.00 44.69 83 THR A N 1
ATOM 643 C CA . THR A 1 83 ? -22.988 22.179 -13.468 1.00 44.69 83 THR A CA 1
ATOM 644 C C . THR A 1 83 ? -21.466 22.413 -13.424 1.00 44.69 83 THR A C 1
ATOM 646 O O . THR A 1 83 ? -20.728 21.477 -13.097 1.00 44.69 83 THR A O 1
ATOM 649 N N . PRO A 1 84 ? -20.994 23.623 -13.805 1.00 49.25 84 PRO A N 1
ATOM 650 C CA . PRO A 1 84 ? -19.690 23.872 -14.434 1.00 49.25 84 PRO A CA 1
ATOM 651 C C . PRO A 1 84 ? -18.485 23.469 -13.585 1.00 49.25 84 PRO A C 1
ATOM 653 O O . PRO A 1 84 ? -18.470 23.693 -12.377 1.00 49.25 84 PRO A O 1
ATOM 656 N N . GLN A 1 85 ? -17.470 22.911 -14.250 1.00 54.19 85 GLN A N 1
ATOM 657 C CA . GLN A 1 85 ? -16.204 22.466 -13.667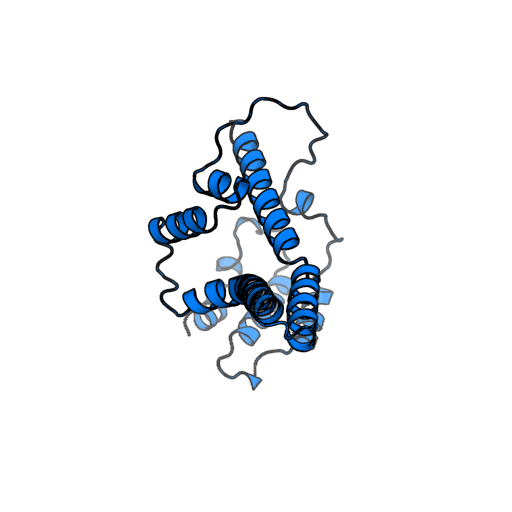 1.00 54.19 85 GLN A CA 1
ATOM 658 C C . GLN A 1 85 ? -15.506 23.633 -12.952 1.00 54.19 85 GLN A C 1
ATOM 660 O O . GLN A 1 85 ? -14.950 24.530 -13.587 1.00 54.19 85 GLN A O 1
ATOM 665 N N . HIS A 1 86 ? -15.564 23.643 -11.620 1.00 56.91 86 HIS A N 1
ATOM 666 C CA . HIS A 1 86 ? -14.678 24.480 -10.819 1.00 56.91 86 HIS A CA 1
ATOM 667 C C . HIS A 1 86 ? -13.225 24.027 -11.055 1.00 56.91 86 HIS A C 1
ATOM 669 O O . HIS A 1 86 ? -12.992 22.823 -11.175 1.00 56.91 86 HIS A O 1
ATOM 675 N N . PRO A 1 87 ? -12.252 24.954 -11.151 1.00 67.44 87 PRO A N 1
ATOM 676 C CA . PRO A 1 87 ? -10.865 24.580 -11.393 1.00 67.44 87 PRO A CA 1
ATOM 677 C C . PRO A 1 87 ? -10.348 23.735 -10.226 1.00 67.44 87 PRO A C 1
ATOM 679 O O . PRO A 1 87 ? -10.419 24.155 -9.070 1.00 67.44 87 PRO A O 1
ATOM 682 N N . LEU A 1 88 ? -9.867 22.534 -10.552 1.00 72.25 88 LEU A N 1
ATOM 683 C CA . LEU A 1 88 ? -9.265 21.591 -9.612 1.00 72.25 88 LEU A CA 1
ATOM 684 C C . LEU A 1 88 ? -8.080 22.245 -8.882 1.00 72.25 88 LEU A C 1
ATOM 686 O O . LEU A 1 88 ? -7.496 23.221 -9.363 1.00 72.25 88 LEU A O 1
ATOM 690 N N . SER A 1 89 ? -7.698 21.707 -7.716 1.00 83.38 89 SER A N 1
ATOM 691 C CA . SER A 1 89 ? -6.429 22.122 -7.108 1.00 83.38 89 SER A CA 1
ATOM 692 C C . SER A 1 89 ? -5.264 21.783 -8.044 1.00 83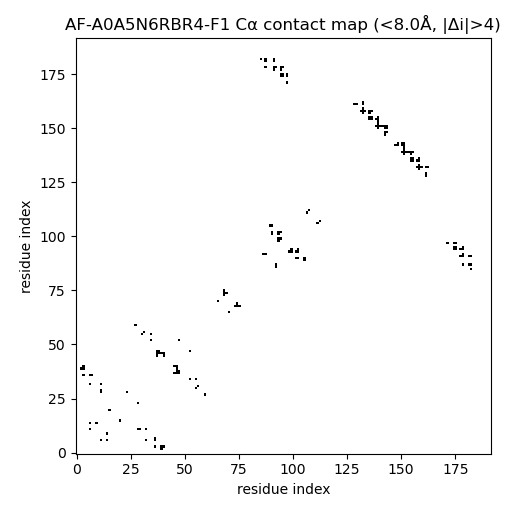.38 89 SER A C 1
ATOM 694 O O . SER A 1 89 ? -5.416 20.917 -8.905 1.00 83.38 89 SER A O 1
ATOM 696 N N . PRO A 1 90 ? -4.076 22.387 -7.866 1.00 85.44 90 PRO A N 1
ATOM 697 C CA . PRO A 1 90 ? -2.905 22.027 -8.663 1.00 85.44 90 PRO A CA 1
ATOM 698 C C . PRO A 1 90 ? -2.627 20.516 -8.673 1.00 85.44 90 PRO A C 1
ATOM 700 O O . PRO A 1 90 ? -2.215 19.980 -9.699 1.00 85.44 90 PRO A O 1
ATOM 703 N N . MET A 1 91 ? -2.896 19.827 -7.554 1.00 83.12 91 MET A N 1
ATOM 704 C CA . MET A 1 91 ? -2.750 18.375 -7.455 1.00 83.12 91 MET A CA 1
ATOM 705 C C . MET A 1 91 ? -3.864 17.639 -8.204 1.00 83.12 91 MET A C 1
ATOM 707 O O . MET A 1 91 ? -3.564 16.787 -9.032 1.00 83.12 91 MET A O 1
ATOM 711 N N . GLY A 1 92 ? -5.134 17.982 -7.972 1.00 83.31 92 GLY A N 1
ATOM 712 C CA . GLY A 1 92 ? -6.265 17.351 -8.663 1.00 83.31 92 GLY A CA 1
ATOM 713 C C . GLY A 1 92 ? -6.214 17.541 -10.176 1.00 83.31 92 GLY A C 1
ATOM 714 O O . GLY A 1 92 ? -6.506 16.626 -10.941 1.00 83.31 92 GLY A O 1
ATOM 715 N N . ASP A 1 93 ? -5.764 18.711 -10.612 1.00 85.38 93 ASP A N 1
ATOM 716 C CA . ASP A 1 93 ? -5.537 19.064 -12.006 1.00 85.38 93 ASP A CA 1
ATOM 717 C C . ASP A 1 93 ? -4.406 18.218 -12.617 1.00 85.38 93 ASP A C 1
ATOM 719 O O . ASP A 1 93 ? -4.580 17.621 -13.682 1.00 85.38 93 ASP A O 1
ATOM 723 N N . ALA A 1 94 ? -3.282 18.061 -11.907 1.00 85.88 94 ALA A N 1
ATOM 724 C CA . ALA A 1 94 ? -2.193 17.175 -12.318 1.00 85.88 94 ALA A CA 1
ATOM 725 C C . ALA A 1 94 ? -2.624 15.695 -12.373 1.00 85.88 94 ALA A C 1
ATOM 727 O O . ALA A 1 94 ? -2.294 15.006 -13.339 1.00 85.88 94 ALA A O 1
ATOM 728 N N . CYS A 1 95 ? -3.426 15.226 -11.410 1.00 81.94 95 CYS A N 1
ATOM 729 C CA . CYS A 1 95 ? -4.026 13.887 -11.412 1.00 81.94 95 CYS A CA 1
ATOM 730 C C . CYS A 1 95 ? -4.972 13.680 -12.601 1.00 81.94 95 CYS A C 1
ATOM 732 O O . CYS A 1 95 ? -4.882 12.657 -13.276 1.00 81.94 95 CYS A O 1
ATOM 734 N N . SER A 1 96 ? -5.819 14.665 -12.919 1.00 79.38 96 SER A N 1
ATOM 735 C CA . SER A 1 96 ? -6.756 14.582 -14.051 1.00 79.38 96 SER A CA 1
ATOM 736 C C . SER A 1 96 ? -6.048 14.461 -15.404 1.00 79.38 96 SER A C 1
ATOM 738 O O . SER A 1 96 ? -6.522 13.768 -16.302 1.00 79.38 96 SER A O 1
ATOM 740 N N . ARG A 1 97 ? -4.881 15.100 -15.538 1.00 81.62 97 ARG A N 1
ATOM 741 C CA . ARG A 1 97 ? -4.034 15.028 -16.735 1.00 81.62 97 ARG A CA 1
ATOM 742 C C . ARG A 1 97 ? -3.100 13.826 -16.756 1.00 81.62 97 ARG A C 1
ATOM 744 O O . ARG A 1 97 ? -2.399 13.642 -17.748 1.00 81.62 97 ARG A O 1
ATOM 751 N N . MET A 1 98 ? -3.051 13.054 -15.671 1.00 76.44 98 MET A N 1
ATOM 752 C CA . MET A 1 98 ? -2.037 12.024 -15.445 1.00 76.44 98 MET A CA 1
ATOM 753 C C . MET A 1 98 ? -0.600 12.564 -15.576 1.00 76.44 98 MET A C 1
ATOM 755 O O . MET A 1 98 ? 0.304 11.882 -16.062 1.00 76.44 98 MET A O 1
ATOM 759 N N . ASP A 1 99 ? -0.373 13.808 -15.155 1.00 81.25 99 ASP A N 1
ATOM 760 C CA . ASP A 1 99 ? 0.928 14.465 -15.251 1.00 81.25 99 ASP A CA 1
ATOM 761 C C . ASP A 1 99 ? 1.801 14.086 -14.049 1.00 81.25 99 ASP A C 1
ATOM 763 O O . ASP A 1 99 ? 1.881 14.799 -13.047 1.00 81.25 99 ASP A O 1
ATOM 767 N N . LEU A 1 100 ? 2.457 12.926 -14.147 1.00 79.81 100 LEU A N 1
ATOM 768 C CA . LEU A 1 100 ? 3.306 12.382 -13.081 1.00 79.81 100 LEU A CA 1
ATOM 769 C C . LEU A 1 100 ? 4.448 13.329 -12.686 1.00 79.81 100 LEU A C 1
ATOM 771 O O . LEU A 1 100 ? 4.874 13.329 -11.532 1.00 79.81 100 LEU A O 1
ATOM 775 N N . THR A 1 101 ? 4.944 14.147 -13.618 1.00 80.88 101 THR A N 1
ATOM 776 C CA . THR A 1 101 ? 5.991 15.134 -13.332 1.00 80.88 101 THR A CA 1
ATOM 777 C C . THR A 1 101 ? 5.443 16.275 -12.486 1.00 80.88 101 THR A C 1
ATOM 779 O O . THR A 1 101 ? 6.062 16.628 -11.482 1.00 80.88 101 THR A O 1
ATOM 782 N N . ALA A 1 102 ? 4.274 16.813 -12.836 1.00 84.19 102 ALA A N 1
ATOM 783 C CA . ALA A 1 102 ? 3.615 17.833 -12.028 1.00 84.19 102 ALA A CA 1
ATOM 784 C C . ALA A 1 102 ? 3.214 17.291 -10.647 1.00 84.19 102 ALA A C 1
ATOM 786 O O . ALA A 1 102 ? 3.477 17.955 -9.648 1.00 84.19 102 ALA A O 1
ATOM 787 N N . ILE A 1 103 ? 2.668 16.071 -10.562 1.00 84.62 103 ILE A N 1
ATOM 788 C CA . ILE A 1 103 ? 2.336 15.414 -9.281 1.00 84.62 103 ILE A CA 1
ATOM 789 C C . ILE A 1 103 ? 3.585 15.307 -8.398 1.00 84.62 103 ILE A C 1
ATOM 791 O O . ILE A 1 103 ? 3.565 15.734 -7.243 1.00 84.62 103 ILE A O 1
ATOM 795 N N . HIS A 1 104 ? 4.690 14.791 -8.944 1.00 81.81 104 HIS A N 1
ATOM 796 C CA . HIS A 1 104 ? 5.952 14.664 -8.218 1.00 81.81 104 HIS A CA 1
ATOM 797 C C . HIS A 1 104 ? 6.472 16.023 -7.7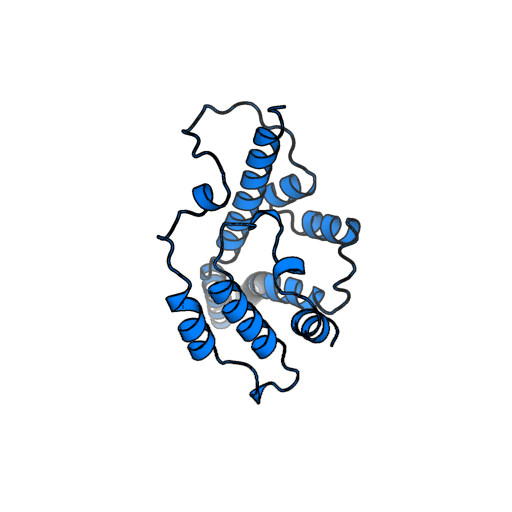29 1.00 81.81 104 HIS A C 1
ATOM 799 O O . HIS A 1 104 ? 6.811 16.169 -6.556 1.00 81.81 104 HIS A O 1
ATOM 805 N N . GLN A 1 105 ? 6.482 17.039 -8.595 1.00 82.69 105 GLN A N 1
ATOM 806 C CA . GLN A 1 105 ? 6.917 18.388 -8.227 1.00 82.69 105 GLN A CA 1
ATOM 807 C C . GLN A 1 105 ? 6.052 18.989 -7.118 1.00 82.69 105 GLN A C 1
ATOM 809 O O . GLN A 1 105 ? 6.594 19.587 -6.192 1.00 82.69 105 GLN A O 1
ATOM 814 N N . ILE A 1 106 ? 4.729 18.804 -7.173 1.00 86.00 106 ILE A N 1
ATOM 815 C CA . ILE A 1 106 ? 3.818 19.291 -6.133 1.00 86.00 106 ILE A CA 1
ATOM 816 C C . ILE A 1 106 ? 4.120 18.595 -4.803 1.00 86.00 106 ILE A C 1
ATOM 818 O O . ILE A 1 106 ? 4.270 19.288 -3.801 1.00 86.00 106 ILE A O 1
ATOM 822 N N . LEU A 1 107 ? 4.288 17.267 -4.785 1.00 81.56 107 LEU A N 1
ATOM 823 C CA . LEU A 1 107 ? 4.638 16.520 -3.567 1.00 81.56 107 LEU A CA 1
ATOM 824 C C . LEU A 1 107 ? 5.953 17.023 -2.949 1.00 81.56 107 LEU A C 1
ATOM 826 O O . LEU A 1 107 ? 5.995 17.345 -1.758 1.00 81.56 107 LEU A O 1
ATOM 830 N N . VAL A 1 108 ? 6.991 17.195 -3.773 1.00 78.06 108 VAL A N 1
ATOM 831 C CA . VAL A 1 108 ? 8.297 17.735 -3.355 1.00 78.06 108 VAL A CA 1
ATOM 832 C C . VAL A 1 108 ? 8.167 19.163 -2.810 1.00 78.06 108 VAL A C 1
ATOM 834 O O . VAL A 1 108 ? 8.740 19.487 -1.767 1.00 78.06 108 VAL A O 1
ATOM 837 N N . MET A 1 109 ? 7.393 20.022 -3.478 1.00 79.19 109 MET A N 1
ATOM 838 C CA . MET A 1 109 ? 7.174 21.414 -3.066 1.00 79.19 109 MET A CA 1
ATOM 839 C C . MET A 1 109 ? 6.334 21.540 -1.793 1.00 79.19 109 MET A C 1
ATOM 841 O O . MET A 1 109 ? 6.567 22.454 -1.007 1.00 79.19 109 MET A O 1
ATOM 845 N N . THR A 1 110 ? 5.392 20.626 -1.544 1.00 77.69 110 THR A N 1
ATOM 846 C CA . THR A 1 110 ? 4.563 20.615 -0.323 1.00 77.69 110 THR A CA 1
ATOM 847 C C . THR A 1 110 ? 5.315 20.177 0.938 1.00 77.69 110 THR A C 1
ATOM 849 O O . THR A 1 110 ? 4.694 19.946 1.970 1.00 77.69 110 THR A O 1
ATOM 852 N N . HIS A 1 111 ? 6.651 20.093 0.882 1.00 63.56 111 HIS A N 1
ATOM 853 C CA . HIS A 1 111 ? 7.502 19.594 1.962 1.00 63.56 111 HIS A CA 1
ATOM 854 C C . HIS A 1 111 ? 7.096 18.195 2.434 1.00 63.56 111 HIS A C 1
ATOM 856 O O . HIS A 1 111 ? 7.231 17.879 3.615 1.00 63.56 111 HIS A O 1
ATOM 862 N N . TYR A 1 112 ? 6.674 17.328 1.508 1.00 61.69 112 TYR A N 1
ATOM 863 C CA . TYR A 1 112 ? 6.657 15.886 1.742 1.00 61.69 112 TYR A CA 1
ATOM 864 C C . TYR A 1 112 ? 8.115 15.386 1.760 1.00 61.69 112 TYR A C 1
ATOM 866 O O . TYR A 1 112 ? 8.606 14.750 0.833 1.00 61.69 112 TYR A O 1
ATOM 874 N N . LYS A 1 113 ? 8.854 15.850 2.773 1.00 51.25 113 LYS A N 1
ATOM 875 C CA . LYS A 1 113 ? 10.315 15.815 2.897 1.00 51.25 113 LYS A CA 1
ATOM 876 C C . LYS A 1 113 ? 10.793 14.826 3.963 1.00 51.25 113 LYS A C 1
ATOM 878 O O . LYS A 1 113 ? 11.988 14.583 4.034 1.00 51.25 113 LYS A O 1
ATOM 883 N N . ASP A 1 114 ? 9.877 14.279 4.765 1.00 54.16 114 ASP A N 1
ATOM 884 C CA . ASP A 1 114 ? 10.191 13.338 5.851 1.00 54.16 114 ASP A CA 1
ATOM 885 C C . ASP A 1 114 ? 10.458 11.902 5.359 1.00 54.16 114 ASP A C 1
ATOM 887 O O . ASP A 1 114 ? 11.030 11.104 6.096 1.00 54.16 114 ASP A O 1
ATOM 891 N N . ASP A 1 115 ? 10.149 11.592 4.096 1.00 53.44 115 ASP A N 1
ATOM 892 C CA . ASP A 1 115 ? 10.507 10.328 3.441 1.00 53.44 115 ASP A CA 1
ATOM 893 C C . ASP A 1 115 ? 11.835 10.456 2.662 1.00 53.44 115 ASP A C 1
ATOM 895 O O . ASP A 1 115 ? 11.951 10.051 1.503 1.00 53.44 115 ASP A O 1
ATOM 899 N N . GLU A 1 116 ? 12.867 11.031 3.290 1.00 52.09 116 GLU A N 1
ATOM 900 C CA . GLU A 1 116 ? 14.242 11.121 2.757 1.00 52.09 116 GLU A CA 1
ATOM 901 C C . GLU A 1 116 ? 14.957 9.749 2.811 1.00 52.09 116 GLU A C 1
ATOM 903 O O . GLU A 1 116 ? 16.088 9.600 3.266 1.00 52.09 116 GLU A O 1
ATOM 908 N N . GLY A 1 117 ? 14.267 8.697 2.378 1.00 58.66 117 GLY A N 1
ATOM 909 C CA . GLY A 1 117 ? 14.791 7.347 2.247 1.00 58.66 117 GLY A CA 1
ATOM 910 C C . GLY A 1 117 ? 14.289 6.744 0.949 1.00 58.66 117 GLY A C 1
ATOM 911 O O . GLY A 1 117 ? 13.096 6.543 0.808 1.00 58.66 117 GLY A O 1
ATOM 912 N N . THR A 1 118 ? 15.204 6.498 0.008 1.00 51.47 118 THR A N 1
ATOM 913 C CA . THR A 1 118 ? 15.150 5.545 -1.125 1.00 51.47 118 THR A CA 1
ATOM 914 C C . THR A 1 118 ? 13.828 5.379 -1.918 1.00 51.47 118 THR A C 1
ATOM 916 O O . THR A 1 118 ? 13.699 4.439 -2.695 1.00 51.47 118 THR A O 1
ATOM 919 N N . ASN A 1 119 ? 12.858 6.288 -1.817 1.00 52.47 119 ASN A N 1
ATOM 920 C CA . ASN A 1 119 ? 11.570 6.216 -2.523 1.00 52.47 119 ASN A CA 1
ATOM 921 C C . ASN A 1 119 ? 11.673 6.650 -3.995 1.00 52.47 119 ASN A C 1
ATOM 923 O O . ASN A 1 119 ? 10.760 6.449 -4.792 1.00 52.47 119 ASN A O 1
ATOM 927 N N . GLU A 1 120 ? 12.819 7.194 -4.397 1.00 53.50 120 GLU A N 1
ATOM 928 C CA . GLU A 1 120 ? 13.145 7.387 -5.809 1.00 53.50 120 GLU A CA 1
ATOM 929 C C . GLU A 1 120 ? 13.269 6.039 -6.535 1.00 53.50 120 GLU A C 1
ATOM 931 O O . GLU A 1 120 ? 12.845 5.930 -7.686 1.00 53.50 120 GLU A O 1
ATOM 936 N N . LEU A 1 121 ? 13.726 4.982 -5.837 1.00 53.59 121 LEU A N 1
ATOM 937 C CA . LEU A 1 121 ? 13.733 3.623 -6.381 1.00 53.59 121 LEU A CA 1
ATOM 938 C C . LEU A 1 121 ? 12.322 3.075 -6.565 1.00 53.59 121 LEU A C 1
ATOM 940 O O . LEU A 1 121 ? 12.108 2.413 -7.562 1.00 53.59 121 LEU A O 1
ATOM 944 N N . SER A 1 122 ? 11.350 3.361 -5.695 1.00 56.81 122 SER A N 1
ATOM 945 C CA . SER A 1 122 ? 9.997 2.799 -5.832 1.00 56.81 122 SER A CA 1
ATOM 946 C C . SER A 1 122 ? 9.204 3.446 -6.971 1.00 56.81 122 SER A C 1
ATOM 948 O O . SER A 1 122 ? 8.534 2.742 -7.725 1.00 56.81 122 SER A O 1
ATOM 950 N N . PHE A 1 123 ? 9.332 4.762 -7.182 1.00 60.16 123 PHE A N 1
ATOM 951 C CA . PHE A 1 123 ? 8.777 5.413 -8.377 1.00 60.16 123 PHE A CA 1
ATOM 952 C C . PHE A 1 123 ? 9.494 4.950 -9.650 1.00 60.16 123 PHE A C 1
ATOM 954 O O . PHE A 1 123 ? 8.858 4.689 -10.677 1.00 60.16 123 PHE A O 1
ATOM 961 N N . GLN A 1 124 ? 10.820 4.803 -9.588 1.00 59.12 124 GLN A N 1
ATOM 962 C CA . GLN A 1 124 ? 11.601 4.242 -10.680 1.00 59.12 124 GLN A CA 1
ATOM 963 C C . GLN A 1 124 ? 11.164 2.797 -10.966 1.00 59.12 124 GLN A C 1
ATOM 965 O O . GLN A 1 124 ? 10.859 2.496 -12.109 1.00 59.12 124 GLN A O 1
ATOM 970 N N . GLU A 1 125 ? 11.047 1.922 -9.978 1.00 63.28 125 GLU A N 1
ATOM 971 C CA . GLU A 1 125 ? 10.592 0.532 -10.107 1.00 63.28 125 GLU A CA 1
ATOM 972 C C . GLU A 1 125 ? 9.159 0.453 -10.639 1.00 63.28 125 GLU A C 1
ATOM 974 O O . GLU A 1 125 ? 8.884 -0.315 -11.559 1.00 63.28 125 GLU A O 1
ATOM 979 N N . TRP A 1 126 ? 8.259 1.309 -10.157 1.00 62.00 126 TRP A N 1
ATOM 980 C CA . TRP A 1 126 ? 6.880 1.373 -10.641 1.00 62.00 126 TRP A CA 1
ATOM 981 C C . TRP A 1 126 ? 6.798 1.797 -12.115 1.00 62.00 126 TRP A C 1
ATOM 983 O O . TRP A 1 126 ? 6.023 1.242 -12.891 1.00 62.00 126 TRP A O 1
ATOM 993 N N . THR A 1 127 ? 7.664 2.716 -12.544 1.00 67.62 127 THR A N 1
ATOM 994 C CA . THR A 1 127 ? 7.779 3.136 -13.952 1.00 67.62 127 THR A CA 1
ATOM 995 C C . THR A 1 127 ? 8.725 2.249 -14.780 1.00 67.62 127 THR A C 1
ATOM 997 O O . THR A 1 127 ? 8.841 2.438 -15.996 1.00 67.62 127 THR A O 1
ATOM 1000 N N . GLN A 1 128 ? 9.388 1.262 -14.162 1.00 73.50 128 GLN A N 1
ATOM 1001 C CA . GLN A 1 128 ? 10.375 0.385 -14.804 1.00 73.50 128 GLN A CA 1
ATOM 1002 C C . GLN A 1 128 ? 9.728 -0.462 -15.885 1.00 73.50 128 GLN A C 1
ATOM 1004 O O . GLN A 1 128 ? 10.257 -0.553 -16.983 1.00 73.50 128 GLN A O 1
ATOM 1009 N N . GLN A 1 129 ? 8.536 -0.988 -15.629 1.00 71.69 129 GLN A N 1
ATOM 1010 C CA . GLN A 1 129 ? 7.842 -1.837 -16.590 1.00 71.69 129 GLN A CA 1
ATOM 1011 C C . GLN A 1 129 ? 7.466 -1.088 -17.883 1.00 71.69 129 GLN A C 1
ATOM 1013 O O . GLN A 1 129 ? 7.556 -1.643 -18.979 1.00 71.69 129 GLN A O 1
ATOM 1018 N N . MET A 1 130 ? 7.104 0.198 -17.781 1.00 71.75 130 MET A N 1
ATOM 1019 C CA . MET A 1 130 ? 6.820 1.040 -18.949 1.00 71.75 130 MET A CA 1
ATOM 1020 C C . MET A 1 130 ? 8.101 1.385 -19.722 1.00 71.75 130 MET A C 1
ATOM 1022 O O . MET A 1 130 ? 8.088 1.416 -20.957 1.00 71.75 130 MET A O 1
ATOM 1026 N N . ARG A 1 131 ? 9.223 1.578 -19.013 1.00 77.19 131 ARG A N 1
ATOM 1027 C CA . ARG A 1 131 ? 10.548 1.704 -19.638 1.00 77.19 131 ARG A CA 1
ATOM 1028 C C . ARG A 1 131 ? 10.969 0.413 -20.333 1.00 77.19 131 ARG A C 1
ATOM 1030 O O . ARG A 1 131 ? 11.358 0.480 -21.493 1.00 77.19 131 ARG A O 1
ATOM 1037 N N . ASP A 1 132 ? 10.809 -0.738 -19.690 1.00 82.19 132 ASP A N 1
ATOM 1038 C CA . ASP A 1 132 ? 11.166 -2.052 -20.234 1.00 82.19 132 ASP A CA 1
ATOM 1039 C C . ASP A 1 132 ? 10.362 -2.377 -21.495 1.00 82.19 132 ASP A C 1
ATOM 1041 O O . ASP A 1 132 ? 10.915 -2.878 -22.474 1.00 82.19 132 ASP A O 1
ATOM 1045 N N . MET A 1 133 ? 9.073 -2.026 -21.519 1.00 82.69 133 MET A N 1
ATOM 1046 C CA . MET A 1 133 ? 8.235 -2.149 -22.714 1.00 82.69 133 MET A CA 1
ATOM 1047 C C . MET A 1 133 ? 8.761 -1.271 -23.860 1.00 82.69 133 MET A C 1
ATOM 1049 O O . MET A 1 133 ? 8.915 -1.747 -24.991 1.00 82.69 133 MET A O 1
ATOM 1053 N N . LEU A 1 134 ? 9.094 -0.006 -23.578 1.00 82.75 134 LEU A N 1
ATOM 1054 C CA . LEU A 1 134 ? 9.635 0.916 -24.579 1.00 82.75 134 LEU A CA 1
ATOM 1055 C C . LEU A 1 134 ? 11.023 0.480 -25.078 1.00 82.75 134 LEU A C 1
ATOM 1057 O O . LEU A 1 134 ? 11.320 0.610 -26.267 1.00 82.75 134 LEU A O 1
ATOM 1061 N N . GLU A 1 135 ? 11.872 -0.049 -24.200 1.00 88.06 135 GLU A N 1
ATOM 1062 C CA . GLU A 1 135 ? 13.185 -0.584 -24.558 1.00 88.06 135 GLU A CA 1
ATOM 1063 C C . GLU A 1 135 ? 13.091 -1.870 -25.374 1.00 88.06 135 GLU A C 1
ATOM 1065 O O . GLU A 1 135 ? 13.798 -1.996 -26.376 1.00 88.06 135 GLU A O 1
ATOM 1070 N N . ALA A 1 136 ? 12.197 -2.795 -25.012 1.00 88.50 136 ALA A N 1
ATOM 1071 C CA . ALA A 1 136 ? 11.928 -3.999 -25.795 1.00 88.50 136 ALA A CA 1
ATOM 1072 C C . ALA A 1 136 ? 11.471 -3.629 -27.211 1.00 88.50 136 ALA A C 1
ATOM 1074 O O . ALA A 1 136 ? 11.985 -4.165 -28.192 1.00 88.50 136 ALA A O 1
ATOM 1075 N N . ARG A 1 137 ? 10.594 -2.625 -27.339 1.00 89.44 137 ARG A N 1
ATOM 1076 C CA . ARG A 1 137 ? 10.180 -2.095 -28.643 1.00 89.44 137 ARG A CA 1
ATOM 1077 C C . ARG A 1 137 ? 11.350 -1.504 -29.434 1.00 89.44 137 ARG A C 1
ATOM 1079 O O . ARG A 1 137 ? 11.537 -1.878 -30.587 1.00 89.44 137 ARG A O 1
ATOM 1086 N N . LYS A 1 138 ? 12.168 -0.636 -28.825 1.00 92.81 138 LYS A N 1
ATOM 1087 C CA . LYS A 1 138 ? 13.357 -0.050 -29.480 1.00 92.81 138 LYS A CA 1
ATOM 1088 C C . LYS A 1 138 ? 14.346 -1.124 -29.942 1.00 92.81 138 LYS A C 1
ATOM 1090 O O . LYS A 1 138 ? 14.896 -1.018 -31.035 1.00 92.81 138 LYS A O 1
ATOM 1095 N N . ARG A 1 139 ? 14.563 -2.160 -29.127 1.00 92.69 139 ARG A N 1
ATOM 1096 C CA . ARG A 1 139 ? 15.429 -3.300 -29.458 1.00 92.69 139 ARG A CA 1
ATOM 1097 C C . ARG A 1 139 ? 14.862 -4.108 -30.626 1.00 92.69 139 ARG A C 1
ATOM 1099 O O . ARG A 1 139 ? 15.616 -4.464 -31.527 1.00 92.69 139 ARG A O 1
ATOM 1106 N N . GLY A 1 140 ? 13.543 -4.308 -30.658 1.00 94.06 140 GLY A N 1
ATOM 1107 C CA . GLY A 1 140 ? 12.841 -4.903 -31.796 1.00 94.06 140 GLY A CA 1
ATOM 1108 C C . GLY A 1 140 ? 13.004 -4.089 -33.082 1.00 94.06 140 GLY A C 1
ATOM 1109 O O . GLY A 1 140 ? 13.342 -4.652 -34.120 1.00 94.06 140 GLY A O 1
ATOM 1110 N N . ASP A 1 141 ? 12.868 -2.761 -33.003 1.00 93.25 141 ASP A N 1
ATOM 1111 C CA . ASP A 1 141 ? 13.023 -1.852 -34.150 1.00 93.25 141 ASP A CA 1
ATOM 1112 C C . ASP A 1 141 ? 14.450 -1.848 -34.725 1.00 93.25 141 ASP A C 1
ATOM 1114 O O . ASP A 1 141 ? 14.633 -1.644 -35.929 1.00 93.25 141 ASP A O 1
ATOM 1118 N N . LEU A 1 142 ? 15.465 -2.037 -33.874 1.00 95.12 142 LEU A N 1
ATOM 1119 C CA . LEU A 1 142 ? 16.861 -2.194 -34.290 1.00 95.12 142 LEU A CA 1
ATOM 1120 C C . LEU A 1 142 ? 17.084 -3.560 -34.952 1.00 95.12 142 LEU A C 1
ATOM 1122 O O . LEU A 1 142 ? 17.543 -3.612 -36.090 1.00 95.12 142 LEU A O 1
ATOM 1126 N N . ALA A 1 143 ? 16.661 -4.648 -34.303 1.00 94.12 143 ALA A N 1
ATOM 1127 C CA . ALA A 1 143 ? 16.799 -6.004 -34.838 1.00 94.12 143 ALA A CA 1
ATOM 1128 C C . ALA A 1 143 ? 16.077 -6.184 -36.186 1.00 94.12 143 ALA A C 1
ATOM 1130 O O . ALA A 1 143 ? 16.591 -6.829 -37.099 1.00 94.12 143 ALA A O 1
ATOM 1131 N N . PHE A 1 144 ? 14.912 -5.553 -36.353 1.00 92.69 144 PHE A N 1
ATOM 1132 C CA . PHE A 1 144 ? 14.171 -5.573 -37.612 1.00 92.69 144 PHE A CA 1
ATOM 1133 C C . PHE A 1 144 ? 14.932 -4.871 -38.747 1.00 92.69 144 PHE A C 1
ATOM 1135 O O . PHE A 1 144 ? 14.964 -5.378 -39.871 1.00 92.69 144 PHE A O 1
ATOM 1142 N N . ARG A 1 145 ? 15.583 -3.730 -38.465 1.00 95.25 145 ARG A N 1
ATOM 1143 C CA . ARG A 1 145 ? 16.434 -3.023 -39.443 1.00 95.25 145 ARG A CA 1
ATOM 1144 C C . ARG A 1 145 ? 17.646 -3.850 -39.853 1.00 95.25 145 ARG A C 1
ATOM 1146 O O . ARG A 1 145 ? 17.982 -3.870 -41.036 1.00 95.25 145 ARG A O 1
ATOM 1153 N N . ASP A 1 146 ? 18.220 -4.582 -38.907 1.00 95.88 146 ASP A N 1
ATOM 1154 C CA . ASP A 1 146 ? 19.356 -5.480 -39.138 1.00 95.88 146 ASP A CA 1
ATOM 1155 C C . ASP A 1 146 ? 18.942 -6.807 -39.801 1.00 95.88 146 ASP A C 1
ATOM 1157 O O . ASP A 1 146 ? 19.783 -7.664 -40.072 1.00 95.88 146 ASP A O 1
ATOM 1161 N N . ARG A 1 147 ? 17.647 -6.968 -40.123 1.00 93.94 147 ARG A N 1
ATOM 1162 C CA . ARG A 1 147 ? 17.034 -8.180 -40.694 1.00 93.94 147 ARG A CA 1
ATOM 1163 C C . ARG A 1 147 ? 17.177 -9.419 -39.804 1.00 93.94 147 ARG A C 1
ATOM 1165 O O . ARG A 1 147 ? 16.978 -10.540 -40.274 1.00 93.94 147 ARG A O 1
ATOM 1172 N N . ASP A 1 148 ? 17.451 -9.228 -38.516 1.00 94.50 148 ASP A N 1
ATOM 1173 C CA . ASP A 1 148 ? 17.349 -10.273 -37.503 1.00 94.50 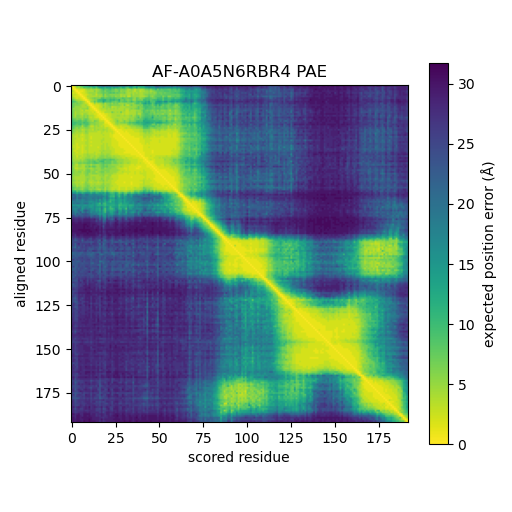148 ASP A CA 1
ATOM 1174 C C . ASP A 1 148 ? 15.890 -10.400 -37.051 1.00 94.50 148 ASP A C 1
ATOM 1176 O O . ASP A 1 148 ? 15.452 -9.908 -36.006 1.00 94.50 148 ASP A O 1
ATOM 1180 N N . PHE A 1 149 ? 15.103 -11.063 -37.897 1.00 91.44 149 PHE A N 1
ATOM 1181 C CA . PHE A 1 149 ? 13.672 -11.228 -37.669 1.00 91.44 149 PHE A CA 1
ATOM 1182 C C . PHE A 1 149 ? 13.360 -12.070 -36.432 1.00 91.44 149 PHE A C 1
ATOM 1184 O O . PHE A 1 149 ? 12.310 -11.876 -35.827 1.00 91.44 149 PHE A O 1
ATOM 1191 N N . LYS A 1 150 ? 14.258 -12.977 -36.029 1.00 94.00 150 LYS A N 1
ATOM 1192 C CA . LYS A 1 150 ? 14.055 -13.814 -34.844 1.00 94.00 150 LYS A CA 1
ATOM 1193 C C . LYS A 1 150 ? 14.079 -12.946 -33.587 1.00 94.00 150 LYS A C 1
ATOM 1195 O O . LYS A 1 150 ? 13.103 -12.928 -32.843 1.00 94.00 150 LYS A O 1
ATOM 1200 N N . THR A 1 151 ? 15.132 -12.150 -33.426 1.00 92.06 151 THR A N 1
ATOM 1201 C CA . THR A 1 151 ? 15.268 -11.227 -32.293 1.00 92.06 151 THR A CA 1
ATOM 1202 C C . THR A 1 151 ? 14.189 -10.142 -32.311 1.00 92.06 151 THR A C 1
ATOM 1204 O O . THR A 1 151 ? 13.669 -9.776 -31.256 1.00 92.06 151 THR A O 1
ATOM 1207 N N . ALA A 1 152 ? 13.788 -9.657 -33.492 1.00 93.25 152 ALA A N 1
ATOM 1208 C CA . ALA A 1 152 ? 12.697 -8.690 -33.617 1.00 93.25 152 ALA A CA 1
ATOM 1209 C C . ALA A 1 152 ? 11.351 -9.255 -33.128 1.00 93.25 152 ALA A C 1
ATOM 1211 O O . ALA A 1 152 ? 10.655 -8.599 -32.352 1.00 93.25 152 ALA A O 1
ATOM 1212 N N . ILE A 1 153 ? 10.998 -10.479 -33.538 1.00 92.38 153 ILE A N 1
ATOM 1213 C CA . ILE A 1 153 ? 9.760 -11.152 -33.112 1.00 92.38 153 ILE A CA 1
ATOM 1214 C C . ILE A 1 153 ? 9.759 -11.376 -31.597 1.00 92.38 153 ILE A C 1
ATOM 1216 O O . ILE A 1 153 ? 8.748 -11.095 -30.949 1.00 92.38 153 ILE A O 1
ATOM 1220 N N . ASP A 1 154 ? 10.879 -11.820 -31.026 1.00 92.12 154 ASP A N 1
ATOM 1221 C CA . ASP A 1 154 ? 11.003 -12.043 -29.582 1.00 92.12 154 ASP A CA 1
ATOM 1222 C C . ASP A 1 154 ? 10.840 -10.723 -28.801 1.00 92.12 154 ASP A C 1
ATOM 1224 O O . ASP A 1 154 ? 10.058 -10.647 -27.849 1.00 92.12 154 ASP A O 1
ATOM 1228 N N . CYS A 1 155 ? 11.486 -9.644 -29.257 1.00 91.25 155 CYS A N 1
ATOM 1229 C CA . CYS A 1 155 ? 11.397 -8.318 -28.635 1.00 91.25 155 CYS A CA 1
ATOM 1230 C C . CYS A 1 155 ? 9.988 -7.706 -28.725 1.00 91.25 155 CYS A C 1
ATOM 1232 O O . CYS A 1 155 ? 9.485 -7.156 -27.742 1.00 91.25 155 CYS A O 1
ATOM 1234 N N . TYR A 1 156 ? 9.315 -7.815 -29.874 1.00 90.88 156 TYR A N 1
ATOM 1235 C CA . TYR A 1 156 ? 7.938 -7.329 -30.011 1.00 90.88 156 TYR A CA 1
ATOM 1236 C C . TYR A 1 156 ? 6.945 -8.173 -29.207 1.00 90.88 156 TYR A C 1
ATOM 1238 O O . TYR A 1 156 ? 6.029 -7.616 -28.602 1.00 90.88 156 TYR A O 1
ATOM 1246 N N . SER A 1 157 ? 7.143 -9.492 -29.133 1.00 91.12 157 SER A N 1
ATOM 1247 C CA . SER A 1 157 ? 6.318 -10.378 -28.300 1.00 91.12 157 SER A CA 1
ATOM 1248 C C . SER A 1 157 ? 6.436 -10.017 -26.819 1.00 91.12 157 SER A C 1
ATOM 1250 O O . SER A 1 157 ? 5.425 -9.950 -26.119 1.00 91.12 157 SER A O 1
ATOM 1252 N N . GLN 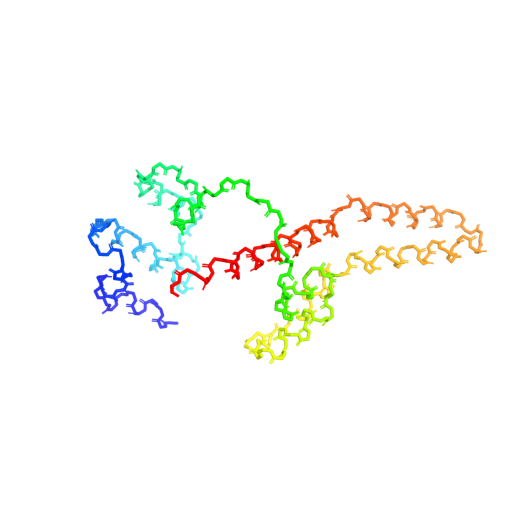A 1 158 ? 7.650 -9.701 -26.358 1.00 88.06 158 GLN A N 1
ATOM 1253 C CA . GLN A 1 158 ? 7.897 -9.202 -25.006 1.00 88.06 158 GLN A CA 1
ATOM 1254 C C . GLN A 1 158 ? 7.200 -7.857 -24.756 1.00 88.06 158 GLN A C 1
ATOM 1256 O O . GLN A 1 158 ? 6.522 -7.707 -23.742 1.00 88.06 158 GLN A O 1
ATOM 1261 N N . ALA A 1 159 ? 7.301 -6.899 -25.682 1.00 85.50 159 ALA A N 1
ATOM 1262 C CA . ALA A 1 159 ? 6.633 -5.602 -25.549 1.00 85.50 159 ALA A CA 1
ATOM 1263 C C . ALA A 1 159 ? 5.100 -5.741 -25.470 1.00 85.50 159 ALA A C 1
ATOM 1265 O O . ALA A 1 159 ? 4.462 -5.090 -24.645 1.00 85.50 159 ALA A O 1
ATOM 1266 N N . VAL A 1 160 ? 4.506 -6.630 -26.276 1.00 84.75 160 VAL A N 1
ATOM 1267 C CA . VAL A 1 160 ? 3.062 -6.923 -26.242 1.00 84.75 160 VAL A CA 1
ATOM 1268 C C . VAL A 1 160 ? 2.655 -7.612 -24.939 1.00 84.75 160 VAL A C 1
ATOM 1270 O O . VAL A 1 160 ? 1.604 -7.294 -24.389 1.00 84.75 160 VAL A O 1
ATOM 1273 N N . ALA A 1 161 ? 3.464 -8.541 -24.425 1.00 82.94 161 ALA A N 1
ATOM 1274 C CA . ALA A 1 161 ? 3.200 -9.195 -23.145 1.00 82.94 161 ALA A CA 1
ATOM 1275 C C . ALA A 1 161 ? 3.244 -8.201 -21.974 1.00 82.94 161 ALA A C 1
ATOM 1277 O O . ALA A 1 161 ? 2.347 -8.214 -21.137 1.00 82.94 161 ALA A O 1
ATOM 1278 N N . LEU A 1 162 ? 4.231 -7.300 -21.958 1.00 77.75 162 LEU A N 1
ATOM 1279 C CA . LEU A 1 162 ? 4.336 -6.239 -20.953 1.00 77.75 162 LEU A CA 1
ATOM 1280 C C . LEU A 1 162 ? 3.174 -5.240 -21.052 1.00 77.75 162 LEU A C 1
ATOM 1282 O O . LEU A 1 162 ? 2.644 -4.819 -20.031 1.00 77.75 162 LEU A O 1
ATOM 1286 N N . ALA A 1 163 ? 2.723 -4.912 -22.266 1.00 72.12 163 ALA A N 1
ATOM 1287 C CA . ALA A 1 163 ? 1.569 -4.036 -22.475 1.00 72.12 163 ALA A CA 1
ATOM 1288 C C . ALA A 1 163 ? 0.237 -4.652 -22.000 1.00 72.12 163 ALA A C 1
ATOM 1290 O O . ALA A 1 163 ? -0.676 -3.921 -21.630 1.00 72.12 163 ALA A O 1
ATOM 1291 N N . LYS A 1 164 ? 0.114 -5.987 -21.985 1.00 74.50 164 LYS A N 1
ATOM 1292 C CA . LYS A 1 164 ? -1.095 -6.698 -21.528 1.00 74.50 164 LYS A CA 1
ATOM 1293 C C . LYS A 1 164 ? -1.296 -6.698 -20.014 1.00 74.50 164 LYS A C 1
ATOM 1295 O O . LYS A 1 164 ? -2.351 -7.132 -19.568 1.00 74.50 164 LYS A O 1
ATOM 1300 N N . LEU A 1 165 ? -0.313 -6.249 -19.238 1.00 69.94 165 LEU A N 1
ATOM 1301 C CA . LEU A 1 165 ? -0.413 -6.227 -17.780 1.00 69.94 165 LEU A CA 1
ATOM 1302 C C . LEU A 1 165 ? -1.315 -5.091 -17.255 1.00 69.94 165 LEU A C 1
ATOM 1304 O O . LEU A 1 165 ? -1.507 -5.020 -16.054 1.00 69.94 165 LEU A O 1
ATOM 1308 N N . ASP A 1 166 ? -1.873 -4.241 -18.134 1.00 63.62 166 ASP A N 1
ATOM 1309 C CA . ASP A 1 166 ? -2.895 -3.187 -17.904 1.00 63.62 166 ASP A CA 1
ATOM 1310 C C . ASP A 1 166 ? -2.644 -2.207 -16.737 1.00 63.62 166 ASP A C 1
ATOM 1312 O O . ASP A 1 166 ? -3.463 -1.342 -16.446 1.00 63.62 166 ASP A O 1
ATOM 1316 N N . MET A 1 167 ? -1.451 -2.236 -16.139 1.00 65.31 167 MET A N 1
ATOM 1317 C CA . MET A 1 167 ? -1.077 -1.404 -14.990 1.00 65.31 167 MET A CA 1
ATOM 1318 C C . MET A 1 167 ? -1.150 0.102 -15.280 1.00 65.31 167 MET A C 1
ATOM 1320 O O . MET A 1 167 ? -1.376 0.899 -14.374 1.00 65.31 167 MET A O 1
ATOM 1324 N N . HIS A 1 168 ? -0.978 0.509 -16.543 1.00 63.88 168 HIS A N 1
ATOM 1325 C CA . HIS A 1 168 ? -1.174 1.901 -16.954 1.00 63.88 168 HIS A CA 1
ATOM 1326 C C . HIS A 1 168 ? -2.639 2.324 -16.830 1.00 63.88 168 HIS A C 1
ATOM 1328 O O . HIS A 1 168 ? -2.918 3.463 -16.467 1.00 63.88 168 HIS A O 1
ATOM 1334 N N . LYS A 1 169 ? -3.572 1.426 -17.152 1.00 67.44 169 LYS A N 1
ATOM 1335 C CA . LYS A 1 169 ? -5.000 1.703 -17.063 1.00 67.44 169 LYS A CA 1
ATOM 1336 C C . LYS A 1 169 ? -5.456 1.715 -15.612 1.00 67.44 169 LYS A C 1
ATOM 1338 O O . LYS A 1 169 ? -6.095 2.677 -15.220 1.00 67.44 169 LYS A O 1
ATOM 1343 N N . ASP A 1 170 ? -5.011 0.760 -14.800 1.00 66.25 170 ASP A N 1
ATOM 1344 C CA . ASP A 1 170 ? -5.308 0.757 -13.362 1.00 66.25 170 ASP A CA 1
ATOM 1345 C C . ASP A 1 170 ? -4.788 2.033 -12.675 1.00 66.25 170 ASP A C 1
ATOM 1347 O O . ASP A 1 170 ? -5.486 2.657 -11.877 1.00 66.25 170 ASP A O 1
ATOM 1351 N N . ALA A 1 171 ? -3.574 2.478 -13.022 1.00 68.06 171 ALA A N 1
ATOM 1352 C CA . ALA A 1 171 ? -3.014 3.734 -12.524 1.00 68.06 171 ALA A CA 1
ATOM 1353 C C . ALA A 1 171 ? -3.782 4.971 -13.021 1.00 68.06 171 ALA A C 1
ATOM 1355 O O . ALA A 1 171 ? -4.013 5.902 -12.248 1.00 68.06 171 ALA A O 1
ATOM 1356 N N . ALA A 1 172 ? -4.181 4.985 -14.295 1.00 70.25 172 ALA A N 1
ATOM 1357 C CA . ALA A 1 172 ? -4.994 6.050 -14.878 1.00 70.25 172 ALA A CA 1
ATOM 1358 C C . ALA A 1 172 ? -6.362 6.154 -14.197 1.00 70.25 172 ALA A C 1
ATOM 1360 O O . ALA A 1 172 ? -6.785 7.249 -13.830 1.00 70.25 172 ALA A O 1
ATOM 1361 N N . ASP A 1 173 ? -7.019 5.014 -13.999 1.00 74.25 173 ASP A N 1
ATOM 1362 C CA . ASP A 1 173 ? -8.340 4.910 -13.391 1.00 74.25 173 ASP A CA 1
ATOM 1363 C C . ASP A 1 173 ? -8.282 5.373 -11.927 1.00 74.25 173 ASP A C 1
ATOM 1365 O O . ASP A 1 173 ? -9.100 6.196 -11.520 1.00 74.25 173 ASP A O 1
ATOM 1369 N N . MET A 1 174 ? -7.251 4.978 -11.168 1.00 76.12 174 MET A N 1
ATOM 1370 C CA . MET A 1 174 ? -7.029 5.465 -9.798 1.00 76.12 174 MET A CA 1
ATOM 1371 C C . MET A 1 174 ? -6.782 6.982 -9.726 1.00 76.12 174 MET A C 1
ATOM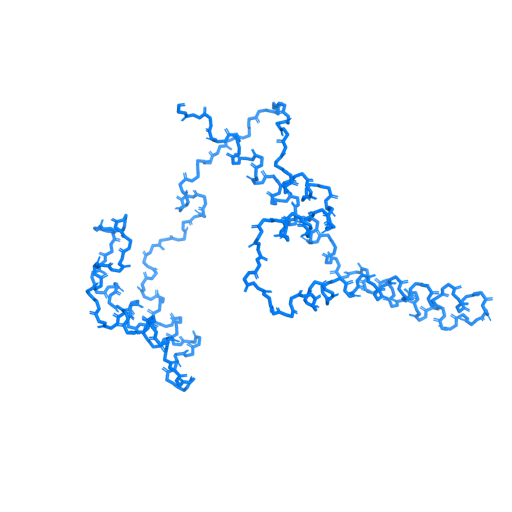 1373 O O . MET A 1 174 ? -7.342 7.658 -8.861 1.00 76.12 174 MET A O 1
ATOM 1377 N N . LEU A 1 175 ? -5.958 7.545 -10.619 1.00 79.94 175 LEU A N 1
ATOM 1378 C CA . LEU A 1 175 ? -5.701 8.994 -10.656 1.00 79.94 175 LEU A CA 1
ATOM 1379 C C . LEU A 1 175 ? -6.946 9.787 -11.077 1.00 79.94 175 LEU A C 1
ATOM 1381 O O . LEU A 1 175 ? -7.219 10.856 -10.524 1.00 79.94 175 LEU A O 1
ATOM 1385 N N . SER A 1 176 ? -7.722 9.250 -12.020 1.00 73.81 176 SER A N 1
ATOM 1386 C CA . SER A 1 176 ? -8.995 9.824 -12.457 1.00 73.81 176 SER A CA 1
ATOM 1387 C C . SER A 1 176 ? -10.038 9.793 -11.337 1.00 73.81 176 SER A C 1
ATOM 1389 O O . SER A 1 176 ? -10.711 10.795 -11.086 1.00 73.81 176 SER A O 1
ATOM 1391 N N . GLU A 1 177 ? -10.122 8.685 -10.596 1.00 75.19 177 GLU A N 1
ATOM 1392 C CA . GLU A 1 177 ? -10.992 8.552 -9.429 1.00 75.19 177 GLU A CA 1
ATOM 1393 C C . GLU A 1 177 ? -10.603 9.545 -8.328 1.00 75.19 177 GLU A C 1
ATOM 1395 O O . GLU A 1 177 ? -11.471 10.242 -7.798 1.00 75.19 177 GLU A O 1
ATOM 1400 N N . ALA A 1 178 ? -9.307 9.687 -8.036 1.00 70.62 178 ALA A N 1
ATOM 1401 C CA . ALA A 1 178 ? -8.802 10.647 -7.056 1.00 70.62 178 ALA A CA 1
ATOM 1402 C C . ALA A 1 178 ? -9.152 12.099 -7.426 1.00 70.62 178 ALA A C 1
ATOM 1404 O O . ALA A 1 178 ? -9.648 12.849 -6.580 1.00 70.62 178 ALA A O 1
ATOM 1405 N N . ALA A 1 179 ? -8.969 12.485 -8.693 1.00 76.88 179 ALA A N 1
ATOM 1406 C CA . ALA A 1 179 ? -9.365 13.805 -9.187 1.00 76.88 179 ALA A CA 1
ATOM 1407 C C . ALA A 1 179 ? -10.888 14.023 -9.077 1.00 76.88 179 ALA A C 1
ATOM 1409 O O . ALA A 1 179 ? -11.342 15.079 -8.630 1.00 76.88 179 ALA A O 1
ATOM 1410 N N . GLY A 1 180 ? -11.688 13.002 -9.404 1.00 71.94 180 GLY A N 1
ATOM 1411 C CA . GLY A 1 180 ? -13.146 13.049 -9.273 1.00 71.94 180 GLY A CA 1
ATOM 1412 C C . GLY A 1 180 ? -13.632 13.132 -7.821 1.00 71.94 180 GLY A C 1
ATOM 1413 O O . GLY A 1 180 ? -14.621 13.808 -7.534 1.00 71.94 180 GLY A O 1
ATOM 1414 N N . LEU A 1 181 ? -12.951 12.478 -6.876 1.00 71.38 181 LEU A N 1
ATOM 1415 C CA . LEU A 1 181 ? -13.236 12.591 -5.441 1.00 71.38 181 LEU A CA 1
ATOM 1416 C C . LEU A 1 181 ? -12.938 13.997 -4.911 1.00 71.38 181 LEU A C 1
ATOM 1418 O O . LEU A 1 181 ? -13.687 14.513 -4.078 1.00 71.38 181 LEU A O 1
ATOM 1422 N N . GLU A 1 182 ? -11.889 14.645 -5.416 1.00 71.62 182 GLU A N 1
ATOM 1423 C CA . GLU A 1 182 ? -11.577 16.025 -5.058 1.00 71.62 182 GLU A CA 1
ATOM 1424 C C . GLU A 1 182 ? -12.626 17.007 -5.592 1.00 71.62 182 GLU A C 1
ATOM 1426 O O . GLU A 1 182 ? -13.106 17.859 -4.838 1.00 71.62 182 GLU A O 1
ATOM 1431 N N . GLU A 1 183 ? -13.055 16.841 -6.847 1.00 70.88 183 GLU A N 1
ATOM 1432 C CA . GLU A 1 183 ? -14.146 17.637 -7.418 1.00 70.88 183 GLU A CA 1
ATOM 1433 C C . GLU A 1 183 ? -15.421 17.518 -6.560 1.00 70.88 183 GLU A C 1
ATOM 1435 O O . GLU A 1 183 ? -16.072 18.517 -6.239 1.00 70.88 183 GLU A O 1
ATOM 1440 N N . LYS A 1 184 ? -15.747 16.299 -6.106 1.00 65.69 184 LYS A N 1
ATOM 1441 C CA . LYS A 1 184 ? -16.885 16.030 -5.209 1.00 65.69 184 LYS A CA 1
ATOM 1442 C C . LYS A 1 184 ? -16.718 16.694 -3.837 1.00 65.69 184 LYS A C 1
ATOM 1444 O O . LYS A 1 184 ? -17.674 17.277 -3.323 1.00 65.69 184 LYS A O 1
ATOM 1449 N N . LYS A 1 185 ? -15.514 16.664 -3.255 1.00 66.44 185 LYS A N 1
ATOM 1450 C CA . LYS A 1 185 ? -15.203 17.297 -1.960 1.00 66.44 185 LYS A CA 1
ATOM 1451 C C . LYS A 1 185 ? -15.341 18.820 -2.016 1.00 66.44 185 LYS A C 1
ATOM 1453 O O . LYS A 1 185 ? -15.908 19.415 -1.101 1.00 66.44 185 LYS A O 1
ATOM 1458 N N . GLN A 1 186 ? -14.869 19.453 -3.089 1.00 61.44 186 GLN A N 1
ATOM 1459 C CA . GLN A 1 186 ? -14.976 20.905 -3.265 1.00 61.44 186 GLN A CA 1
ATOM 1460 C C . GLN A 1 186 ? -16.433 21.362 -3.454 1.00 61.44 186 GLN A C 1
ATOM 1462 O O . GLN A 1 186 ? -16.817 22.415 -2.945 1.00 61.44 186 GLN A O 1
ATOM 1467 N N . ARG A 1 187 ? -17.274 20.547 -4.108 1.00 58.94 187 ARG A N 1
ATOM 1468 C CA . ARG A 1 187 ? -18.723 20.794 -4.230 1.00 58.94 187 ARG A CA 1
ATOM 1469 C C . ARG A 1 187 ? -19.458 20.700 -2.882 1.00 58.94 187 ARG A C 1
ATOM 1471 O O . ARG A 1 187 ? -20.387 21.468 -2.651 1.00 58.94 187 ARG A O 1
ATOM 1478 N N . GLY A 1 188 ? -19.031 19.810 -1.980 1.00 51.84 188 GLY A N 1
ATOM 1479 C CA . GLY A 1 188 ? -19.637 19.626 -0.651 1.00 51.84 188 GLY A CA 1
ATOM 1480 C C . GLY A 1 188 ? -19.296 20.705 0.389 1.00 51.84 188 GLY A C 1
ATOM 1481 O O . GLY A 1 188 ? -20.025 20.866 1.362 1.00 51.84 188 GLY A O 1
ATOM 1482 N N . GLY A 1 189 ? -18.224 21.479 0.192 1.00 51.97 189 GLY A N 1
ATOM 1483 C CA . GLY A 1 189 ? -17.728 22.460 1.171 1.00 51.97 189 GLY A CA 1
ATOM 1484 C C . GLY A 1 189 ? -18.476 23.800 1.237 1.00 51.97 189 GLY A C 1
ATOM 1485 O O . GLY A 1 189 ? -18.026 24.697 1.943 1.00 51.97 189 GLY A O 1
ATOM 1486 N N . ARG A 1 190 ? -19.578 23.981 0.496 1.00 47.34 190 ARG A N 1
ATOM 1487 C CA . ARG A 1 190 ? -20.255 25.286 0.333 1.00 47.34 190 ARG A CA 1
ATOM 1488 C C . ARG A 1 190 ? -21.678 25.364 0.902 1.00 47.34 190 ARG A C 1
ATOM 1490 O O . ARG A 1 190 ? -22.445 26.239 0.511 1.00 47.34 190 ARG A O 1
ATOM 1497 N N . GLY A 1 191 ? -22.015 24.471 1.830 1.00 47.44 191 GLY A N 1
ATOM 1498 C CA . GLY A 1 191 ? -23.239 24.526 2.632 1.00 47.44 191 GLY A CA 1
ATOM 1499 C C . GLY A 1 191 ? -22.958 24.878 4.093 1.00 47.44 191 GLY A C 1
ATOM 1500 O O . GLY A 1 191 ? -23.114 24.026 4.963 1.00 47.44 191 GLY A O 1
ATOM 1501 N N . SER A 1 192 ? -22.506 26.101 4.368 1.00 35.59 192 SER A N 1
ATOM 1502 C CA . SER A 1 192 ? -22.574 26.760 5.684 1.00 35.59 192 SER A CA 1
ATOM 1503 C C . SER A 1 192 ? -22.599 28.267 5.490 1.00 35.59 192 SER A C 1
ATOM 1505 O O . SER A 1 192 ? -21.813 28.750 4.643 1.00 35.59 192 SER A O 1
#

Foldseek 3Di:
DVPLCPLVVDDLVVVDDPVCPPVDDPVLSVLVSVLVNQCPDPDPVSHDDPVRVCVSCVVVPPDDPDPVCVVVVNDPDDDDDDDDQDDFDQCLNCLLVVVVVSNVVVCVVVCVPPPPDDCVVVVCVLCVLVVLLVVLQVQLVVCVVVVVNVSNVVSPVSSVVSVVVCSVVVSSVVSNVVSVVRSVVVVVPPDD